Protein AF-A0A9P4S9T2-F1 (afdb_monomer_lite)

Foldseek 3Di:
DPDPDDDDDVPPVVVVVVVVVVVVVVVVVVCCVVCVVVDDDPPDVVVVVVVVVVVVVVVVVVVVVVVVVVVVVVVVVVVVVVVVVVVVVVVVVVVVVVVPPDPVPPDPDPPDPDPPVVVVVVVVVVVVVVVVVVVVVVVVVVVVVVVVVVVVVVVVVVVLPDDQLDADDPSNVVVLVVLVVLLVVLVVVLVVCVPPDPVCVVVSVVSVVVSLVSLVSSLVSLVSCPDPNNPDDPVCVVVSVVVNVVSVPDDRPPVVDDPPPDD

Radius of gyration: 30.37 Å; chains: 1; bounding box: 72×46×94 Å

Organism: NCBI:txid1346257

Sequence (263 aa):
MDWAHQTGFHSFSQYQDQNLERLARDYEENVSKTLKPLSVKIVSPYVTGLRAKIVDLNSKISQLSSEKGALVDELQKQRDAVLYDHNQMAIKIMQSRAKVQPDVSPRQNGQRPPPLGQALAELIYGYEMLRKELDAMRQRNHELEEQSLQRQWADHADTMVAAPGQTVKAEDLYSLRNLIRSKYALDIEIWSLRDVHARNQYIVDEKKMKSEAALMEIRQALDVWGNEDSGWTDEELPFVEEIYRRLMSIPLGQYKQPARRSR

Secondary structure (DSSP, 8-state):
---SSSSSTHHHHHHHHHHHHHHHHHHHHHHHHHHTTT-SS---HHHHHHHHHHHHHHHHHHHHHHHHHHHHHHHHHHHHHHHHHHHHHHHHHHHHHHHT--------S--PPPPHHHHHHHHHHHHHHHHHHHHHHHHHHHHHHHHHHHHHHHHHHHHH-PPTTPPPPHHHHHHHHHHHHHHHHHHHHHHHTTT--GGGHHHHHHHHHHHHHHHHHHHHHHHHHTSTTS---TTTHHHHHHHHHHHHHS-TTTT--------

Structure (mmCIF, N/CA/C/O backbone):
data_AF-A0A9P4S9T2-F1
#
_entry.id   AF-A0A9P4S9T2-F1
#
loop_
_atom_site.group_PDB
_atom_site.id
_atom_site.type_symbol
_atom_site.label_atom_id
_atom_site.label_alt_id
_atom_site.label_comp_id
_atom_site.label_asym_id
_atom_site.label_entity_id
_atom_site.label_seq_id
_atom_site.pdbx_PDB_ins_code
_atom_site.Cartn_x
_atom_site.Cartn_y
_atom_site.Cartn_z
_atom_site.occupancy
_atom_site.B_iso_or_equiv
_atom_site.auth_seq_id
_atom_site.auth_comp_id
_atom_site.auth_asym_id
_atom_site.auth_atom_id
_atom_site.pdbx_PDB_model_num
ATOM 1 N N . MET A 1 1 ? 3.279 -15.564 32.935 1.00 41.53 1 MET A N 1
ATOM 2 C CA . MET A 1 1 ? 3.175 -16.080 31.554 1.00 41.53 1 MET A CA 1
ATOM 3 C C . MET A 1 1 ? 3.853 -15.056 30.655 1.00 41.53 1 MET A C 1
ATOM 5 O O . MET A 1 1 ? 3.176 -14.213 30.092 1.00 41.53 1 MET A O 1
ATOM 9 N N . ASP A 1 2 ? 5.186 -15.105 30.601 1.00 47.44 2 ASP A N 1
ATOM 10 C CA . ASP A 1 2 ? 6.054 -14.193 29.840 1.00 47.44 2 ASP A CA 1
ATOM 11 C C . ASP A 1 2 ? 6.868 -15.015 28.839 1.00 47.44 2 ASP A C 1
ATOM 13 O O . ASP A 1 2 ? 7.951 -15.493 29.160 1.00 47.44 2 ASP A O 1
ATOM 17 N N . TRP A 1 3 ? 6.313 -15.262 27.652 1.00 41.81 3 TRP A N 1
ATOM 18 C CA . TRP A 1 3 ? 6.981 -16.046 26.598 1.00 41.81 3 TRP A CA 1
ATOM 19 C C . TRP A 1 3 ? 6.886 -15.395 25.205 1.00 41.81 3 TRP A C 1
ATOM 21 O O . TRP A 1 3 ? 7.081 -16.072 24.202 1.00 41.81 3 TRP A O 1
ATOM 31 N N . ALA A 1 4 ? 6.587 -14.092 25.104 1.00 49.06 4 ALA A N 1
ATOM 32 C CA . ALA A 1 4 ? 6.200 -13.481 23.822 1.00 49.06 4 ALA A CA 1
ATOM 33 C C . ALA A 1 4 ? 7.048 -12.298 23.313 1.00 49.06 4 ALA A C 1
ATOM 35 O O . ALA A 1 4 ? 6.647 -11.672 22.337 1.00 49.06 4 ALA A O 1
ATOM 36 N N . HIS A 1 5 ? 8.219 -11.984 23.880 1.00 50.62 5 HIS A N 1
ATOM 37 C CA . HIS A 1 5 ? 9.028 -10.866 23.368 1.00 50.62 5 HIS A CA 1
ATOM 38 C C . HIS A 1 5 ? 10.531 -11.127 23.433 1.00 50.62 5 HIS A C 1
ATOM 40 O O . HIS A 1 5 ? 11.196 -10.629 24.328 1.00 50.62 5 HIS A O 1
ATOM 46 N N . GLN A 1 6 ? 11.060 -11.883 22.469 1.00 54.09 6 GLN A N 1
ATOM 47 C CA . GLN A 1 6 ? 12.420 -11.731 21.924 1.00 54.09 6 GLN A CA 1
ATOM 48 C C . GLN A 1 6 ? 12.702 -12.910 21.001 1.00 54.09 6 GLN A C 1
ATOM 50 O O . GLN A 1 6 ? 12.976 -14.002 21.480 1.00 54.09 6 GLN A O 1
ATOM 55 N N . THR A 1 7 ? 12.600 -12.699 19.688 1.00 54.66 7 THR A N 1
ATOM 56 C CA . THR A 1 7 ? 13.424 -13.316 18.623 1.00 54.66 7 THR A CA 1
ATOM 57 C C . THR A 1 7 ? 12.713 -13.132 17.280 1.00 54.66 7 THR A C 1
ATOM 59 O O . THR A 1 7 ? 11.555 -13.498 17.124 1.00 54.66 7 THR A O 1
ATOM 62 N N . GLY A 1 8 ? 13.392 -12.526 16.300 1.00 47.50 8 GLY A N 1
ATOM 63 C CA . GLY A 1 8 ? 12.987 -12.622 14.889 1.00 47.50 8 GLY A CA 1
ATOM 64 C C . GLY A 1 8 ? 13.182 -11.366 14.040 1.00 47.50 8 GLY A C 1
ATOM 65 O O . GLY A 1 8 ? 13.779 -11.445 12.969 1.00 47.50 8 GLY A O 1
ATOM 66 N N . PHE A 1 9 ? 12.737 -10.195 14.503 1.00 48.03 9 PHE A N 1
ATOM 67 C CA . PHE A 1 9 ? 12.586 -9.035 13.606 1.00 48.03 9 PHE A CA 1
ATOM 68 C C . PHE A 1 9 ? 13.880 -8.290 13.234 1.00 48.03 9 PHE A C 1
ATOM 70 O O . PHE A 1 9 ? 13.895 -7.578 12.237 1.00 48.03 9 PHE A O 1
ATOM 77 N N . HIS A 1 10 ? 14.983 -8.478 13.968 1.00 50.88 10 HIS A N 1
ATOM 78 C CA . HIS A 1 10 ? 16.259 -7.818 13.639 1.00 50.88 10 HIS A CA 1
ATOM 79 C C . HIS A 1 10 ? 17.016 -8.478 12.471 1.00 50.88 10 HIS A C 1
ATOM 81 O O . HIS A 1 10 ? 17.917 -7.866 11.909 1.00 50.88 10 HIS A O 1
ATOM 87 N N . SER A 1 11 ? 16.647 -9.699 12.061 1.00 55.56 11 SER A N 1
ATOM 88 C CA . SER A 1 11 ? 17.386 -10.418 11.010 1.00 55.56 11 SER A CA 1
ATOM 89 C C . SER A 1 11 ? 17.010 -9.995 9.585 1.00 55.56 11 SER A C 1
ATOM 91 O O . SER A 1 11 ? 17.839 -10.089 8.686 1.00 55.56 11 SER A O 1
ATOM 93 N N . PHE A 1 12 ? 15.796 -9.483 9.358 1.00 47.28 12 PHE A N 1
ATOM 94 C CA . PHE A 1 12 ? 15.316 -9.202 8.000 1.00 47.28 12 PHE A CA 1
ATOM 95 C C . PHE A 1 12 ? 15.907 -7.913 7.407 1.00 47.28 12 PHE A C 1
ATOM 97 O O . PHE A 1 12 ? 16.283 -7.896 6.238 1.00 47.28 12 PHE A O 1
ATOM 104 N N . SER A 1 13 ? 16.070 -6.862 8.223 1.00 57.91 13 SER A N 1
ATOM 105 C CA . SER A 1 13 ? 16.701 -5.603 7.789 1.00 57.91 13 SER A CA 1
ATOM 106 C C . SER A 1 13 ? 18.178 -5.809 7.452 1.00 57.91 13 SER A C 1
ATOM 108 O O . SER A 1 13 ? 18.647 -5.377 6.407 1.00 57.91 13 SER A O 1
ATOM 110 N N . GLN A 1 14 ? 18.891 -6.566 8.290 1.00 61.62 14 GLN A N 1
ATOM 111 C CA . GLN A 1 14 ? 20.318 -6.823 8.105 1.00 61.62 14 GLN A CA 1
ATOM 112 C C . GLN A 1 14 ? 20.602 -7.657 6.843 1.00 61.62 14 GLN A C 1
ATOM 114 O O . GLN A 1 14 ? 21.620 -7.460 6.182 1.00 61.62 14 GLN A O 1
ATOM 119 N N . TYR A 1 15 ? 19.680 -8.552 6.472 1.00 67.00 15 TYR A N 1
ATOM 120 C CA . TYR A 1 15 ? 19.759 -9.308 5.221 1.00 67.00 15 TYR A CA 1
ATOM 121 C C . TYR A 1 15 ? 19.479 -8.451 3.979 1.00 67.00 15 TYR A C 1
ATOM 123 O O . TYR A 1 15 ? 20.086 -8.695 2.937 1.00 67.00 15 TYR A O 1
ATOM 131 N N . GLN A 1 16 ? 18.588 -7.457 4.060 1.00 66.50 16 GLN A N 1
ATOM 132 C CA . GLN A 1 16 ? 18.331 -6.549 2.935 1.00 66.50 16 GLN A CA 1
ATOM 133 C C . GLN A 1 16 ? 19.541 -5.656 2.640 1.00 66.50 16 GLN A C 1
ATOM 135 O O . GLN A 1 16 ? 19.923 -5.534 1.474 1.00 66.50 16 GLN A O 1
ATOM 140 N N . ASP A 1 17 ? 20.190 -5.125 3.676 1.00 70.88 17 ASP A N 1
ATOM 141 C CA . ASP A 1 17 ? 21.352 -4.244 3.515 1.00 70.88 17 ASP A CA 1
ATOM 142 C C . ASP A 1 17 ? 22.562 -4.992 2.927 1.00 70.88 17 ASP A C 1
ATOM 144 O O . ASP A 1 17 ? 23.189 -4.524 1.975 1.00 70.88 17 ASP A O 1
ATOM 148 N N . GLN A 1 18 ? 22.833 -6.217 3.396 1.00 78.88 18 GLN A N 1
ATOM 149 C CA . GLN A 1 18 ? 23.926 -7.042 2.860 1.00 78.88 18 GLN A CA 1
ATOM 150 C C . GLN A 1 18 ? 23.722 -7.431 1.389 1.00 78.88 18 GLN A C 1
ATOM 152 O O . GLN A 1 18 ? 24.689 -7.525 0.630 1.00 78.88 18 GLN A O 1
ATOM 157 N N . ASN A 1 19 ? 22.474 -7.652 0.965 1.00 78.81 19 ASN A N 1
ATOM 158 C CA . ASN A 1 19 ? 22.180 -7.989 -0.427 1.00 78.81 19 ASN A CA 1
ATOM 159 C C . ASN A 1 19 ? 22.339 -6.775 -1.353 1.00 78.81 19 ASN A C 1
ATOM 161 O O . ASN A 1 19 ? 22.839 -6.923 -2.468 1.00 78.81 19 ASN A O 1
ATOM 165 N N . LEU A 1 20 ? 21.965 -5.578 -0.886 1.00 73.44 20 LEU A N 1
ATOM 166 C CA . LEU A 1 20 ? 22.146 -4.330 -1.632 1.00 73.44 20 LEU A CA 1
ATOM 167 C C . LEU A 1 20 ? 23.627 -3.986 -1.820 1.00 73.44 20 LEU A C 1
ATOM 169 O O . LEU A 1 20 ? 24.028 -3.646 -2.931 1.00 73.44 20 LEU A O 1
ATOM 173 N N . GLU A 1 21 ? 24.460 -4.146 -0.788 1.00 81.19 21 GLU A N 1
ATOM 174 C CA . GLU A 1 21 ? 25.910 -3.927 -0.906 1.00 81.19 21 GLU A CA 1
ATOM 175 C C . GLU A 1 21 ? 26.589 -4.907 -1.869 1.00 81.19 21 GLU A C 1
ATOM 177 O O . GLU A 1 21 ? 27.578 -4.567 -2.528 1.00 81.19 21 GLU A O 1
ATOM 182 N N . ARG A 1 22 ? 26.085 -6.143 -1.945 1.00 85.62 22 ARG A N 1
ATOM 183 C CA . ARG A 1 22 ? 26.608 -7.157 -2.862 1.00 85.62 22 ARG A CA 1
ATOM 184 C C . ARG A 1 22 ? 26.232 -6.837 -4.309 1.00 85.62 22 ARG A C 1
ATOM 186 O O . ARG A 1 22 ? 27.108 -6.822 -5.165 1.00 85.62 22 ARG A O 1
ATOM 193 N N . LEU A 1 23 ? 24.971 -6.474 -4.549 1.00 80.12 23 LEU A N 1
ATOM 194 C CA . LEU A 1 23 ? 24.488 -6.000 -5.851 1.00 80.12 23 LEU A CA 1
ATOM 195 C C . LEU A 1 23 ? 25.224 -4.740 -6.324 1.00 80.12 23 LEU A C 1
ATOM 197 O O . LEU A 1 23 ? 25.569 -4.648 -7.499 1.00 80.12 23 LEU A O 1
ATOM 201 N N . ALA A 1 24 ? 25.499 -3.792 -5.424 1.00 79.44 24 ALA A N 1
ATOM 202 C CA . ALA A 1 24 ? 26.257 -2.586 -5.750 1.00 79.44 24 ALA A CA 1
ATOM 203 C C . ALA A 1 24 ? 27.696 -2.912 -6.184 1.00 79.44 24 ALA A C 1
ATOM 205 O O . ALA A 1 24 ? 28.159 -2.387 -7.195 1.00 79.44 24 ALA A O 1
ATOM 206 N N . ARG A 1 25 ? 28.378 -3.827 -5.478 1.00 84.38 25 ARG A N 1
ATOM 207 C CA . ARG A 1 25 ? 29.727 -4.288 -5.850 1.00 84.38 25 ARG A CA 1
ATOM 208 C C . ARG A 1 25 ? 29.752 -5.030 -7.181 1.00 84.38 25 ARG A C 1
ATOM 210 O O . ARG A 1 25 ? 30.605 -4.733 -8.011 1.00 84.38 25 ARG A O 1
ATOM 217 N N . ASP A 1 26 ? 28.810 -5.942 -7.403 1.00 85.44 26 ASP A N 1
ATOM 218 C CA . ASP A 1 26 ? 28.725 -6.696 -8.658 1.00 85.44 26 ASP A CA 1
ATOM 219 C C . ASP A 1 26 ? 28.434 -5.759 -9.844 1.00 85.44 26 ASP A C 1
ATOM 221 O O . ASP A 1 26 ? 28.987 -5.925 -10.935 1.00 85.44 26 ASP A O 1
ATOM 225 N N . TYR A 1 27 ? 27.611 -4.728 -9.627 1.00 80.31 27 TYR A N 1
ATOM 226 C CA . TYR A 1 27 ? 27.354 -3.693 -10.621 1.00 80.31 27 TYR A CA 1
ATOM 227 C C . TYR A 1 27 ? 28.603 -2.849 -10.904 1.00 80.31 27 TYR A C 1
ATOM 229 O O . TYR A 1 27 ? 28.971 -2.691 -12.065 1.00 80.31 27 TYR A O 1
ATOM 237 N N . GLU A 1 28 ? 29.303 -2.354 -9.877 1.00 77.44 28 GLU A N 1
ATOM 238 C CA . GLU A 1 28 ? 30.557 -1.606 -10.053 1.00 77.44 28 GLU A CA 1
ATOM 239 C C . GLU A 1 28 ? 31.635 -2.431 -10.765 1.00 77.44 28 GLU A C 1
ATOM 241 O O . GLU A 1 28 ? 32.335 -1.915 -11.641 1.00 77.44 28 GLU A O 1
ATOM 246 N N . GLU A 1 29 ? 31.755 -3.718 -10.438 1.00 85.06 29 GLU A N 1
ATOM 247 C CA . GLU A 1 29 ? 32.713 -4.618 -11.072 1.00 85.06 29 GLU A CA 1
ATOM 248 C C . GLU A 1 29 ? 32.371 -4.853 -12.550 1.00 85.06 29 GLU A C 1
ATOM 250 O O . GLU A 1 29 ? 33.257 -4.773 -13.408 1.00 85.06 29 GLU A O 1
ATOM 255 N N . ASN A 1 30 ? 31.094 -5.072 -12.873 1.00 78.06 30 ASN A N 1
ATOM 256 C CA . ASN A 1 30 ? 30.647 -5.239 -14.256 1.00 78.06 30 ASN A CA 1
ATOM 257 C C . ASN A 1 30 ? 30.799 -3.953 -15.073 1.00 78.06 30 ASN A C 1
ATOM 259 O O . ASN A 1 30 ? 31.331 -4.008 -16.180 1.00 78.06 30 ASN A O 1
ATOM 263 N N . VAL A 1 31 ? 30.425 -2.798 -14.517 1.00 74.44 31 VAL A N 1
ATOM 264 C CA . VAL A 1 31 ? 30.622 -1.472 -15.127 1.00 74.44 31 VAL A CA 1
ATOM 265 C C . VAL A 1 31 ? 32.113 -1.210 -15.361 1.00 74.44 31 VAL A C 1
ATOM 267 O O . VAL A 1 31 ? 32.502 -0.758 -16.436 1.00 74.44 31 VAL A O 1
ATOM 270 N N . SER A 1 32 ? 32.982 -1.542 -14.399 1.00 73.69 32 SER A N 1
ATOM 271 C CA . SER A 1 32 ? 34.435 -1.384 -14.546 1.00 73.69 32 SER A CA 1
ATOM 272 C C . SER A 1 32 ? 35.010 -2.284 -15.644 1.00 73.69 32 SER A C 1
ATOM 274 O O . SER A 1 32 ? 35.894 -1.857 -16.387 1.00 73.69 32 SER A O 1
ATOM 276 N N . LYS A 1 33 ? 34.516 -3.520 -15.779 1.00 79.62 33 LYS A N 1
ATOM 277 C CA . LYS A 1 33 ? 34.976 -4.468 -16.807 1.00 79.62 33 LYS A CA 1
ATOM 278 C C . LYS A 1 33 ? 34.524 -4.075 -18.213 1.00 79.62 33 LYS A C 1
ATOM 280 O O . LYS A 1 33 ? 35.318 -4.197 -19.142 1.00 79.62 33 LYS A O 1
ATOM 285 N N . THR A 1 34 ? 33.300 -3.577 -18.372 1.00 72.31 34 THR A N 1
ATOM 286 C CA . THR A 1 34 ? 32.736 -3.228 -19.686 1.00 72.31 34 THR A CA 1
ATOM 287 C C . THR A 1 34 ? 33.147 -1.840 -20.177 1.00 72.31 34 THR A C 1
ATOM 289 O O . THR A 1 34 ? 33.347 -1.664 -21.377 1.00 72.31 34 THR A O 1
ATOM 292 N N . LEU A 1 35 ? 33.344 -0.860 -19.285 1.00 61.06 35 LEU A N 1
ATOM 293 C CA . LEU A 1 35 ? 33.642 0.530 -19.678 1.00 61.06 35 LEU A CA 1
ATOM 294 C C . LEU A 1 35 ? 35.133 0.897 -19.678 1.00 61.06 35 LEU A C 1
ATOM 296 O O . LEU A 1 35 ? 35.495 1.930 -20.245 1.00 61.06 35 LEU A O 1
ATOM 300 N N . LYS A 1 36 ? 36.017 0.054 -19.123 1.00 60.12 36 LYS A N 1
ATOM 301 C CA . LYS A 1 36 ? 37.479 0.264 -19.153 1.00 60.12 36 LYS A CA 1
ATOM 302 C C . LYS A 1 36 ? 38.081 0.532 -20.545 1.00 60.12 36 LYS A C 1
ATOM 304 O O . LYS A 1 36 ? 38.987 1.361 -20.609 1.00 60.12 36 LYS A O 1
ATOM 309 N N . PRO A 1 37 ? 37.634 -0.093 -21.654 1.00 56.06 37 PRO A N 1
ATOM 310 C CA . PRO A 1 37 ? 38.201 0.200 -22.972 1.00 56.06 37 PRO A CA 1
ATOM 311 C C . PRO A 1 37 ? 37.617 1.455 -23.651 1.00 56.06 37 PRO A C 1
ATOM 313 O O . PRO A 1 37 ? 38.176 1.906 -24.646 1.00 56.06 37 PRO A O 1
ATOM 316 N N . LEU A 1 38 ? 36.540 2.056 -23.123 1.00 53.22 38 LEU A N 1
ATOM 317 C CA . LEU A 1 38 ? 35.914 3.269 -23.683 1.00 53.22 38 LEU A CA 1
ATOM 318 C C . LEU A 1 38 ? 36.363 4.566 -22.982 1.00 53.22 38 LEU A C 1
ATOM 320 O O . LEU A 1 38 ? 36.088 5.669 -23.462 1.00 53.22 38 LEU A O 1
ATOM 324 N N . SER A 1 39 ? 37.075 4.468 -21.857 1.00 54.75 39 SER A N 1
ATOM 325 C CA . SER A 1 39 ? 37.407 5.613 -21.010 1.00 54.75 39 SER A CA 1
ATOM 326 C C . SER A 1 39 ? 38.863 6.057 -21.145 1.00 54.75 39 SER A C 1
ATOM 328 O O . SER A 1 39 ? 39.701 5.563 -20.402 1.00 54.75 39 SER A O 1
ATOM 330 N N . VAL A 1 40 ? 39.160 7.063 -21.979 1.00 53.34 40 VAL A N 1
ATOM 331 C CA . VAL A 1 40 ? 40.208 8.047 -21.606 1.00 53.34 40 VAL A CA 1
ATOM 332 C C . VAL A 1 40 ? 39.900 9.492 -22.034 1.00 53.34 40 VAL A C 1
ATOM 334 O O . VAL A 1 40 ? 40.353 10.394 -21.341 1.00 53.34 40 VAL A O 1
ATOM 337 N N . LYS A 1 41 ? 39.140 9.803 -23.099 1.00 54.84 41 LYS A N 1
ATOM 338 C CA . LYS A 1 41 ? 39.138 11.204 -23.607 1.00 54.84 41 LYS A CA 1
ATOM 339 C C . LYS A 1 41 ? 37.822 11.975 -23.654 1.00 54.84 41 LYS A C 1
ATOM 341 O O . LYS A 1 41 ? 37.866 13.167 -23.933 1.00 54.84 41 LYS A O 1
ATOM 346 N N . ILE A 1 42 ? 36.681 11.369 -23.328 1.00 55.03 42 ILE A N 1
ATOM 347 C CA . ILE A 1 42 ? 35.393 12.086 -23.339 1.00 55.03 42 ILE A CA 1
ATOM 348 C C . ILE A 1 42 ? 34.570 11.740 -22.093 1.00 55.03 42 ILE A C 1
ATOM 350 O O . ILE A 1 42 ? 33.405 11.367 -22.173 1.00 55.03 42 ILE A O 1
ATOM 354 N N . VAL A 1 43 ? 35.157 11.870 -20.899 1.00 58.25 43 VAL A N 1
ATOM 355 C CA . VAL A 1 43 ? 34.321 12.078 -19.705 1.00 58.25 43 VAL A CA 1
ATOM 356 C C . VAL A 1 43 ? 33.840 13.525 -19.785 1.00 58.25 43 VAL A C 1
ATOM 358 O O . VAL A 1 43 ? 34.509 14.456 -19.347 1.00 58.25 43 VAL A O 1
ATOM 361 N N . SER A 1 44 ? 32.731 13.696 -20.502 1.00 69.38 44 SER A N 1
ATOM 362 C CA . SER A 1 44 ? 32.118 14.977 -20.846 1.00 69.38 44 SER A CA 1
ATOM 363 C C . SER A 1 44 ? 31.820 15.813 -19.587 1.00 69.38 44 SER A C 1
ATOM 365 O O . SER A 1 44 ? 31.361 15.243 -18.591 1.00 69.38 44 SER A O 1
ATOM 367 N N . PRO A 1 45 ? 31.979 17.156 -19.625 1.00 78.12 45 PRO A N 1
ATOM 368 C CA . PRO A 1 45 ? 31.545 18.078 -18.564 1.00 78.12 45 PRO A CA 1
ATOM 369 C C . PRO A 1 45 ? 30.115 17.820 -18.067 1.00 78.12 45 PRO A C 1
ATOM 371 O O . PRO A 1 45 ? 29.790 18.080 -16.909 1.00 78.12 45 PRO A O 1
ATOM 374 N N . TYR A 1 46 ? 29.273 17.251 -18.932 1.00 73.44 46 TYR A N 1
ATOM 375 C CA . TYR A 1 46 ? 27.914 16.833 -18.617 1.00 73.44 46 TYR A CA 1
ATOM 376 C C . TYR A 1 46 ? 27.844 15.781 -17.497 1.00 73.44 46 TYR A C 1
ATOM 378 O O . TYR A 1 46 ? 27.047 15.919 -16.570 1.00 73.44 46 TYR A O 1
ATOM 386 N N . VAL A 1 47 ? 28.715 14.764 -17.524 1.00 78.31 47 VAL A N 1
ATOM 387 C CA . VAL A 1 47 ? 28.743 13.696 -16.506 1.00 78.31 47 VAL A CA 1
ATOM 388 C C . VAL A 1 47 ? 29.166 14.261 -15.151 1.00 78.31 47 VAL A C 1
ATOM 390 O O . VAL A 1 47 ? 28.578 13.921 -14.125 1.00 78.31 47 VAL A O 1
ATOM 393 N N . THR A 1 48 ? 30.140 15.172 -15.137 1.00 81.44 48 THR A N 1
ATOM 394 C CA . THR A 1 48 ? 30.571 15.868 -13.917 1.00 81.44 48 THR A CA 1
ATOM 395 C C . THR A 1 48 ? 29.446 16.732 -13.342 1.00 81.44 48 THR A C 1
ATOM 397 O O . THR A 1 48 ? 29.207 16.702 -12.135 1.00 81.44 48 THR A O 1
ATOM 400 N N . GLY A 1 49 ? 28.697 17.437 -14.198 1.00 86.06 49 GLY A N 1
ATOM 401 C CA . GLY A 1 49 ? 27.532 18.225 -13.789 1.00 86.06 49 GLY A CA 1
ATOM 402 C C . GLY A 1 49 ? 26.402 17.373 -13.200 1.00 86.06 49 GLY A C 1
ATOM 403 O O . GLY A 1 49 ? 25.831 17.735 -12.171 1.00 86.06 49 GLY A O 1
ATOM 404 N N . LEU A 1 50 ? 26.109 16.216 -13.801 1.00 82.56 50 LEU A N 1
ATOM 405 C CA . LEU A 1 50 ? 25.129 15.270 -13.258 1.00 82.56 50 LEU A CA 1
ATOM 406 C C . LEU A 1 50 ? 25.572 14.698 -11.908 1.00 82.56 50 LEU A C 1
ATOM 408 O O . LEU A 1 50 ? 24.771 14.662 -10.978 1.00 82.56 50 LEU A O 1
ATOM 412 N N . ARG A 1 51 ? 26.848 14.319 -11.761 1.00 81.50 51 ARG A N 1
ATOM 413 C CA . ARG A 1 51 ? 27.388 13.842 -10.476 1.00 81.50 51 ARG A CA 1
ATOM 414 C C . ARG A 1 51 ? 27.246 14.888 -9.371 1.00 81.50 51 ARG A C 1
ATOM 416 O O . ARG A 1 51 ? 26.814 14.542 -8.278 1.00 81.50 51 ARG A O 1
ATOM 423 N N . ALA A 1 52 ? 27.541 16.157 -9.657 1.00 88.88 52 ALA A N 1
ATOM 424 C CA . ALA A 1 52 ? 27.369 17.238 -8.687 1.00 88.88 52 ALA A CA 1
ATOM 425 C C . ALA A 1 52 ? 25.901 17.399 -8.250 1.00 88.88 52 ALA A C 1
ATOM 427 O O . ALA A 1 52 ? 25.628 17.509 -7.057 1.00 88.88 52 ALA A O 1
ATOM 428 N N . LYS A 1 53 ? 24.950 17.334 -9.195 1.00 93.06 53 LYS A N 1
ATOM 429 C CA . LYS A 1 53 ? 23.510 17.363 -8.881 1.00 93.06 53 LYS A CA 1
ATOM 430 C C . LYS A 1 53 ? 23.073 16.168 -8.031 1.00 93.06 53 LYS A C 1
ATOM 432 O O . LYS A 1 53 ? 22.297 16.351 -7.103 1.00 93.06 53 LYS A O 1
ATOM 437 N N . ILE A 1 54 ? 23.575 14.966 -8.319 1.00 84.81 54 ILE A N 1
ATOM 438 C CA . ILE A 1 54 ? 23.272 13.760 -7.529 1.00 84.81 54 ILE A CA 1
ATOM 439 C C . ILE A 1 54 ? 23.764 13.924 -6.085 1.00 84.81 54 ILE A C 1
ATOM 441 O O . ILE A 1 54 ? 23.030 13.614 -5.151 1.00 84.81 54 ILE A O 1
ATOM 445 N N . VAL A 1 55 ? 24.976 14.450 -5.887 1.00 90.50 55 VAL A N 1
ATOM 446 C CA . VAL A 1 55 ? 25.524 14.708 -4.545 1.00 90.50 55 VAL A C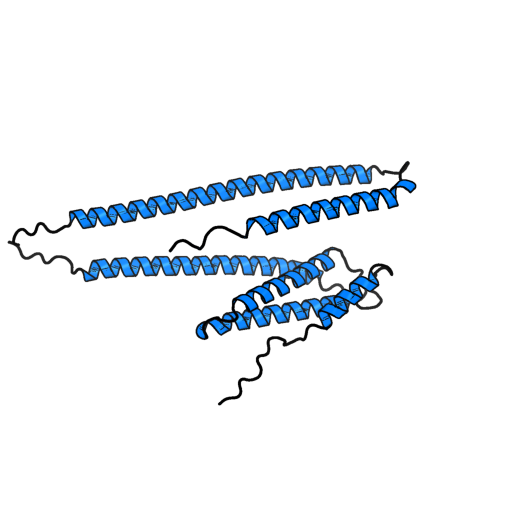A 1
ATOM 447 C C . VAL A 1 55 ? 24.685 15.744 -3.786 1.00 90.50 55 VAL A C 1
ATOM 449 O O . VAL A 1 55 ? 24.367 15.522 -2.619 1.00 90.50 55 VAL A O 1
ATOM 452 N N . ASP A 1 56 ? 24.269 16.833 -4.442 1.00 95.00 56 ASP A N 1
ATOM 453 C CA . ASP A 1 56 ? 23.382 17.847 -3.847 1.00 95.00 56 ASP A CA 1
ATOM 454 C C . ASP A 1 56 ? 22.014 17.264 -3.450 1.00 95.00 56 ASP A C 1
ATOM 456 O O . ASP A 1 56 ? 21.541 17.474 -2.332 1.00 95.00 56 ASP A O 1
ATOM 460 N N . LEU A 1 57 ? 21.397 16.468 -4.330 1.00 92.38 57 LEU A N 1
ATOM 461 C CA . LEU A 1 57 ? 20.126 15.801 -4.042 1.00 92.38 57 LEU A CA 1
ATOM 462 C C . LEU A 1 57 ? 20.248 14.815 -2.874 1.00 92.38 57 LEU A C 1
ATOM 464 O O . LEU A 1 57 ? 19.397 14.821 -1.988 1.00 92.38 57 LEU A O 1
ATOM 468 N N . ASN A 1 58 ? 21.317 14.019 -2.816 1.00 86.00 58 ASN A N 1
ATOM 469 C CA . ASN A 1 58 ? 21.554 13.091 -1.707 1.00 86.00 58 ASN A CA 1
ATOM 470 C C . ASN A 1 58 ? 21.780 13.820 -0.372 1.00 86.00 58 ASN A C 1
ATOM 472 O O . ASN A 1 58 ? 21.311 13.355 0.671 1.00 86.00 58 ASN A O 1
ATOM 476 N N . SER A 1 59 ? 22.440 14.983 -0.399 1.00 94.12 59 SER A N 1
ATOM 477 C CA . SER A 1 59 ? 22.568 15.858 0.772 1.00 94.12 59 SER A CA 1
ATOM 478 C C . SER A 1 59 ? 21.194 16.340 1.257 1.00 94.12 59 SER A C 1
ATOM 480 O O . SER A 1 59 ? 20.857 16.179 2.431 1.00 94.12 59 SER A O 1
ATOM 482 N N . LYS A 1 60 ? 20.341 16.823 0.340 1.00 96.12 60 LYS A N 1
ATOM 483 C CA . LYS A 1 60 ? 18.965 17.251 0.653 1.00 96.12 60 LYS A CA 1
ATOM 484 C C . LYS A 1 60 ? 18.099 16.118 1.201 1.00 96.12 60 LYS A C 1
ATOM 486 O O . LYS A 1 60 ? 17.378 16.324 2.171 1.00 96.12 60 LYS A O 1
ATOM 491 N N . ILE A 1 61 ? 18.187 14.920 0.621 1.00 87.25 61 ILE A N 1
ATOM 492 C CA . ILE A 1 61 ? 17.481 13.728 1.119 1.00 87.25 61 ILE A CA 1
ATOM 493 C C . ILE A 1 61 ? 17.915 13.413 2.556 1.00 87.25 61 ILE A C 1
ATOM 495 O O . ILE A 1 61 ? 17.068 13.160 3.412 1.00 87.25 61 ILE A O 1
ATOM 499 N N . SER A 1 62 ? 19.217 13.478 2.840 1.00 90.56 62 SER A N 1
ATOM 500 C CA . SER A 1 62 ? 19.750 13.231 4.185 1.00 90.56 62 SER A CA 1
ATOM 501 C C . SER A 1 62 ? 19.253 14.272 5.193 1.00 90.56 62 SER A C 1
ATOM 503 O O . SER A 1 62 ? 18.850 13.913 6.301 1.00 90.56 62 SER A O 1
ATOM 505 N N . GLN A 1 63 ? 19.206 15.549 4.797 1.00 95.38 63 GLN A N 1
ATOM 506 C CA . GLN A 1 63 ? 18.650 16.625 5.619 1.00 95.38 63 GLN A CA 1
ATOM 507 C C . GLN A 1 63 ? 17.160 16.399 5.917 1.00 95.38 63 GLN A C 1
ATOM 509 O O . GLN A 1 63 ? 16.771 16.390 7.082 1.00 95.38 63 GLN A O 1
ATOM 514 N N . LEU A 1 64 ? 16.341 16.138 4.893 1.00 93.38 64 LEU A N 1
ATOM 515 C CA . LEU A 1 64 ? 14.906 15.875 5.058 1.00 93.38 64 LEU A CA 1
ATOM 516 C C . LEU A 1 64 ? 14.640 14.638 5.925 1.00 93.38 64 LEU A C 1
ATOM 518 O O . LEU A 1 64 ? 13.698 14.622 6.716 1.00 93.38 64 LEU A O 1
ATOM 522 N N . SER A 1 65 ? 15.473 13.601 5.810 1.00 84.75 65 SER A N 1
ATOM 523 C CA . SER A 1 65 ? 15.367 12.414 6.661 1.00 84.75 65 SER A CA 1
ATOM 524 C C . SER A 1 65 ? 15.667 12.731 8.130 1.00 84.75 65 SER A C 1
ATOM 526 O O . SER A 1 65 ? 14.987 12.209 9.012 1.00 84.75 65 SER A O 1
ATOM 528 N N . SER A 1 66 ? 16.653 13.594 8.398 1.00 92.62 66 SER A N 1
ATOM 529 C CA . SER A 1 66 ? 16.969 14.078 9.748 1.00 92.62 66 SER A CA 1
ATOM 530 C C . SER A 1 66 ? 15.829 14.927 10.326 1.00 92.62 66 SER A C 1
ATOM 532 O O . SER A 1 66 ? 15.370 14.677 11.440 1.00 92.62 66 SER A O 1
ATOM 534 N N . GLU A 1 67 ? 15.298 15.868 9.538 1.00 95.50 67 GLU A N 1
ATOM 535 C CA . GLU A 1 67 ? 14.157 16.712 9.923 1.00 95.50 67 GLU A CA 1
ATOM 536 C C . GLU A 1 67 ? 12.905 15.875 10.220 1.00 95.50 67 GLU A C 1
ATOM 538 O O . GLU A 1 67 ? 12.232 16.090 11.230 1.00 95.50 67 GLU A O 1
ATO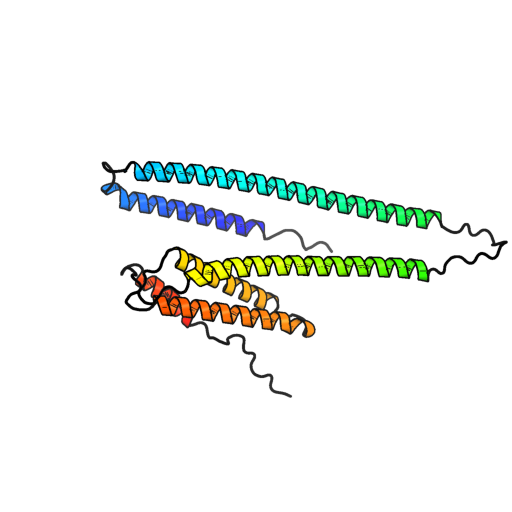M 543 N N . LYS A 1 68 ? 12.622 14.862 9.392 1.00 91.56 68 LYS A N 1
ATOM 544 C CA . LYS A 1 68 ? 11.541 13.902 9.640 1.00 91.56 68 LYS A CA 1
ATOM 545 C C . LYS A 1 68 ? 11.741 13.153 10.960 1.00 91.56 68 LYS A C 1
ATOM 547 O O . LYS A 1 68 ? 10.772 12.990 11.696 1.00 91.56 68 LYS A O 1
ATOM 552 N N . GLY A 1 69 ? 12.963 12.707 11.260 1.00 89.25 69 GLY A N 1
ATOM 553 C CA . GLY A 1 69 ? 13.291 12.056 12.532 1.00 89.25 69 GLY A CA 1
ATOM 554 C C . GLY A 1 69 ? 12.986 12.956 13.731 1.00 89.25 69 GLY A C 1
ATOM 555 O O . GLY A 1 69 ? 12.246 12.557 14.626 1.00 89.25 69 GLY A O 1
ATOM 556 N N . ALA A 1 70 ? 13.443 14.210 13.682 1.00 93.12 70 ALA A N 1
ATOM 557 C CA . ALA A 1 70 ? 13.187 15.192 14.735 1.00 93.12 70 ALA A CA 1
ATOM 558 C C . ALA A 1 70 ? 11.686 15.484 14.937 1.00 93.12 70 ALA A C 1
ATOM 560 O O . ALA A 1 70 ? 11.226 15.613 16.071 1.00 93.12 70 ALA A O 1
ATOM 561 N N . LEU A 1 71 ? 10.902 15.555 13.855 1.00 93.50 71 LEU A N 1
ATOM 562 C CA . LEU A 1 71 ? 9.449 15.744 13.938 1.00 93.50 71 LEU A CA 1
ATOM 563 C C . LEU A 1 71 ? 8.730 14.539 14.555 1.00 93.50 71 LEU A C 1
ATOM 565 O O . LEU A 1 71 ? 7.780 14.719 15.317 1.00 93.50 71 LEU A O 1
ATOM 569 N N . VAL A 1 72 ? 9.170 13.317 14.241 1.00 89.31 72 VAL A N 1
ATOM 570 C CA . VAL A 1 72 ? 8.623 12.095 14.850 1.00 89.31 72 VAL A CA 1
ATOM 571 C C . VAL A 1 72 ? 8.901 12.075 16.353 1.00 89.31 72 VAL A C 1
ATOM 573 O O . VAL A 1 72 ? 7.982 11.803 17.125 1.00 89.31 72 VAL A O 1
ATOM 576 N N . ASP A 1 73 ? 10.117 12.427 16.772 1.00 91.75 73 ASP A N 1
ATOM 577 C CA . ASP A 1 73 ? 10.488 12.501 18.189 1.00 91.75 73 ASP A CA 1
ATOM 578 C C . ASP A 1 73 ? 9.673 13.566 18.944 1.00 91.75 73 ASP A C 1
ATOM 580 O O . ASP A 1 73 ? 9.213 13.329 20.064 1.00 91.75 73 ASP A O 1
ATOM 584 N N . GLU A 1 74 ? 9.426 14.724 18.326 1.00 94.75 74 GLU A N 1
ATOM 585 C CA . GLU A 1 74 ? 8.603 15.783 18.922 1.00 94.75 74 GLU A CA 1
ATOM 586 C C . GLU A 1 74 ? 7.129 15.365 19.051 1.00 94.75 74 GLU A C 1
ATOM 588 O O . GLU A 1 74 ? 6.527 15.538 20.112 1.00 94.75 74 GLU A O 1
ATOM 593 N N . LEU A 1 75 ? 6.542 14.740 18.024 1.00 88.12 75 LEU A N 1
ATOM 594 C CA . LEU A 1 75 ? 5.175 14.203 18.103 1.00 88.12 75 LEU A CA 1
ATOM 595 C C . LEU A 1 75 ? 5.051 13.108 19.167 1.00 88.12 75 LEU A C 1
ATOM 597 O O . LEU A 1 75 ? 4.061 13.048 19.899 1.00 88.12 75 LEU A O 1
ATOM 601 N N . GLN A 1 76 ? 6.067 12.256 19.281 1.00 87.06 76 GLN A N 1
ATOM 602 C CA . GLN A 1 76 ? 6.145 11.213 20.294 1.00 87.06 76 GLN A CA 1
ATOM 603 C C . GLN A 1 76 ? 6.179 11.816 21.709 1.00 87.06 76 GLN A C 1
ATOM 605 O O . GLN A 1 76 ? 5.423 11.389 22.585 1.00 87.06 76 GLN A O 1
ATOM 610 N N . LYS A 1 77 ? 6.968 12.875 21.912 1.00 92.25 77 LYS A N 1
ATOM 611 C CA . LYS A 1 77 ? 7.017 13.635 23.166 1.00 92.25 77 LYS A CA 1
ATOM 612 C C . LYS A 1 77 ? 5.679 14.303 23.499 1.00 92.25 77 LYS A C 1
ATOM 614 O O . LYS A 1 77 ? 5.241 14.241 24.648 1.00 92.25 77 LYS A O 1
ATOM 619 N N . GLN A 1 78 ? 5.005 14.901 22.515 1.00 91.25 78 GLN A N 1
ATOM 620 C CA . GLN A 1 78 ? 3.673 15.495 22.697 1.00 91.25 78 GLN A CA 1
ATOM 621 C C . GLN A 1 78 ? 2.632 14.445 23.094 1.00 91.25 78 GLN A C 1
ATOM 623 O O . GLN A 1 78 ? 1.860 14.659 24.029 1.00 91.25 78 GLN A O 1
ATOM 628 N N . ARG A 1 79 ? 2.645 13.281 22.438 1.00 90.06 79 ARG A N 1
ATOM 629 C CA . ARG A 1 79 ? 1.773 12.152 22.779 1.00 90.06 79 ARG A CA 1
ATOM 630 C C . ARG A 1 79 ? 1.980 11.697 24.223 1.00 90.06 79 ARG A C 1
ATOM 632 O O . ARG A 1 79 ? 1.008 11.514 24.955 1.00 90.06 79 ARG A O 1
ATOM 639 N N . ASP A 1 80 ? 3.231 11.515 24.636 1.00 88.94 80 ASP A N 1
ATOM 640 C CA . ASP A 1 80 ? 3.554 11.026 25.977 1.00 88.94 80 ASP A CA 1
ATOM 641 C C . ASP A 1 80 ? 3.216 12.069 27.063 1.00 88.94 80 ASP A C 1
ATOM 643 O O . ASP A 1 80 ? 2.755 11.694 28.143 1.00 88.94 80 ASP A O 1
ATOM 647 N N . ALA A 1 81 ? 3.327 13.370 26.763 1.00 88.75 81 ALA A N 1
ATOM 648 C CA . ALA A 1 81 ? 2.855 14.444 27.640 1.00 88.75 81 ALA A CA 1
ATOM 649 C C . ALA A 1 81 ? 1.328 14.404 27.845 1.00 88.75 81 ALA A C 1
ATOM 651 O O . ALA A 1 81 ? 0.858 14.451 28.981 1.00 88.75 81 ALA A O 1
ATOM 652 N N . VAL A 1 82 ? 0.550 14.223 26.770 1.00 86.44 82 VAL A N 1
ATOM 653 C CA . VAL A 1 82 ? -0.918 14.091 26.857 1.00 86.44 82 VAL A CA 1
ATOM 654 C C . VAL A 1 82 ? -1.318 12.855 27.668 1.00 86.44 82 VAL A C 1
ATOM 656 O O . VAL A 1 82 ? -2.217 12.927 28.507 1.00 86.44 82 VAL A O 1
ATOM 659 N N . LEU A 1 83 ? -0.640 11.721 27.463 1.00 81.81 83 LEU A N 1
ATOM 660 C CA . LEU A 1 83 ? -0.880 10.504 28.244 1.00 81.81 83 LEU A CA 1
ATOM 661 C C . LEU A 1 83 ? -0.546 10.699 29.727 1.00 81.81 83 LEU A C 1
ATOM 663 O O . LEU A 1 83 ? -1.283 10.224 30.593 1.00 81.81 83 LEU A O 1
ATOM 667 N N . TYR A 1 84 ? 0.542 11.407 30.028 1.00 91.44 84 TYR A N 1
ATOM 668 C CA . TYR A 1 84 ? 0.912 11.742 31.397 1.00 91.44 84 TYR A CA 1
ATOM 669 C C . TYR A 1 84 ? -0.157 12.609 32.072 1.00 91.44 84 TYR A C 1
ATOM 671 O O . TYR A 1 84 ? -0.626 12.254 33.156 1.00 91.44 84 TYR A O 1
ATOM 679 N N . ASP A 1 85 ? -0.607 13.682 31.420 1.00 86.81 85 ASP A N 1
ATOM 680 C CA . ASP A 1 85 ? -1.653 14.565 31.944 1.00 86.81 85 ASP A CA 1
ATOM 681 C C . ASP A 1 85 ? -2.976 13.821 32.161 1.00 86.81 85 ASP A C 1
ATOM 683 O O . ASP A 1 85 ? -3.624 13.978 33.202 1.00 86.81 85 ASP A O 1
ATOM 687 N N . HIS A 1 86 ? -3.346 12.942 31.225 1.00 82.31 86 HIS A N 1
ATOM 688 C CA . HIS A 1 86 ? -4.527 12.093 31.349 1.00 82.31 86 HIS A CA 1
ATOM 689 C C . HIS A 1 86 ? -4.428 11.149 32.559 1.00 82.31 86 HIS A C 1
ATOM 691 O O . HIS A 1 86 ? -5.364 11.052 33.357 1.00 82.31 86 HIS A O 1
ATOM 697 N N . ASN A 1 87 ? -3.272 10.510 32.759 1.00 84.19 87 ASN A N 1
ATOM 698 C CA . ASN A 1 87 ? -3.028 9.643 33.912 1.00 84.19 87 ASN A CA 1
ATOM 699 C C . ASN A 1 87 ? -3.058 10.424 35.235 1.00 84.19 87 ASN A C 1
ATOM 701 O O . ASN A 1 87 ? -3.652 9.963 36.211 1.00 84.19 87 ASN A O 1
ATOM 705 N N . GLN A 1 88 ? -2.487 11.631 35.274 1.00 90.56 88 GLN A N 1
ATOM 706 C CA . GLN A 1 88 ? -2.552 12.504 36.450 1.00 90.56 88 GLN A CA 1
ATOM 707 C C . GLN A 1 88 ? -3.990 12.931 36.766 1.00 90.56 88 GLN A C 1
ATOM 709 O O . GLN A 1 88 ? -4.388 12.960 37.934 1.00 90.56 88 GLN A O 1
ATOM 714 N N . MET A 1 89 ? -4.796 13.225 35.743 1.00 86.12 89 MET A N 1
ATOM 715 C CA . MET A 1 89 ? -6.216 13.528 35.913 1.00 86.12 89 MET A CA 1
ATOM 716 C C . MET A 1 89 ? -6.977 12.321 36.479 1.00 86.12 89 MET A C 1
ATOM 718 O O . MET A 1 89 ? -7.718 12.473 37.453 1.00 86.12 89 MET A O 1
ATOM 722 N N . ALA A 1 90 ? -6.746 11.118 35.946 1.00 80.88 90 ALA A N 1
ATOM 723 C CA . ALA A 1 90 ? -7.357 9.889 36.447 1.00 80.88 90 ALA A CA 1
ATOM 724 C C . ALA A 1 90 ? -6.993 9.619 37.919 1.00 80.88 90 ALA A C 1
ATOM 726 O O . ALA A 1 90 ? -7.879 9.337 38.730 1.00 80.88 90 ALA A O 1
ATOM 727 N N . ILE A 1 91 ? -5.719 9.790 38.298 1.00 85.44 91 ILE A N 1
ATOM 728 C CA . ILE A 1 91 ? -5.255 9.650 39.688 1.00 85.44 91 ILE A CA 1
ATOM 729 C C . ILE A 1 91 ? -5.953 10.662 40.601 1.00 85.44 91 ILE A C 1
ATOM 731 O O . ILE A 1 91 ? -6.457 10.279 41.658 1.00 85.44 91 ILE A O 1
ATOM 735 N N . LYS A 1 92 ? -6.043 11.939 40.203 1.00 87.38 92 LYS A N 1
ATOM 736 C CA . LYS A 1 92 ? -6.752 12.969 40.984 1.00 87.38 92 LYS A CA 1
ATOM 737 C C . LYS A 1 92 ? -8.228 12.619 41.174 1.00 87.38 92 LYS A C 1
ATOM 739 O O . LYS A 1 92 ? -8.739 12.759 42.283 1.00 87.38 92 LYS A O 1
ATOM 744 N N . ILE A 1 93 ? -8.907 12.124 40.137 1.00 79.31 93 ILE A N 1
ATOM 745 C CA . ILE A 1 93 ? -10.303 11.667 40.232 1.00 79.31 93 ILE A CA 1
ATOM 746 C C . ILE A 1 93 ? -10.424 10.506 41.231 1.00 79.31 93 ILE A C 1
ATOM 748 O O . ILE A 1 93 ? -11.309 10.524 42.090 1.00 79.31 93 ILE A O 1
ATOM 752 N N . MET A 1 94 ? -9.520 9.522 41.175 1.00 74.88 94 MET A N 1
ATOM 753 C CA . MET A 1 94 ? -9.504 8.391 42.111 1.00 74.88 94 MET A CA 1
ATOM 754 C C . MET A 1 94 ? -9.225 8.828 43.558 1.00 74.88 94 MET A C 1
ATOM 756 O O . MET A 1 94 ? -9.913 8.380 44.474 1.00 74.88 94 MET A O 1
ATOM 760 N N . GLN A 1 95 ? -8.273 9.738 43.780 1.00 83.94 95 GLN A N 1
ATOM 761 C CA . GLN A 1 95 ? -7.947 10.267 45.111 1.00 83.94 95 GLN A CA 1
ATOM 762 C C . GLN A 1 95 ? -9.086 11.099 45.703 1.00 83.94 95 GLN A C 1
ATOM 764 O O . GLN A 1 95 ? -9.405 10.955 46.884 1.00 83.94 95 GLN A O 1
ATOM 769 N N . SER A 1 96 ? -9.727 11.943 44.891 1.00 81.62 96 SER A N 1
ATOM 770 C CA . SER A 1 96 ? -10.911 12.697 45.307 1.00 81.62 96 SER A CA 1
ATOM 771 C C . SER A 1 96 ? -12.046 11.757 45.712 1.00 81.62 96 SER A C 1
ATOM 77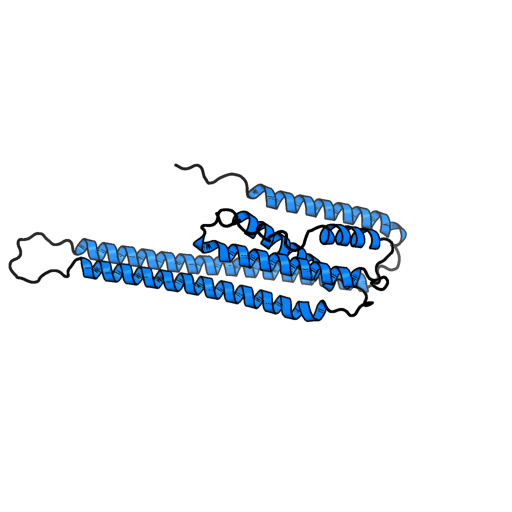3 O O . SER A 1 96 ? -12.689 11.994 46.728 1.00 81.62 96 SER A O 1
ATOM 775 N N . ARG A 1 97 ? -12.243 10.639 44.995 1.00 72.19 97 ARG A N 1
ATOM 776 C CA . ARG A 1 97 ? -13.215 9.600 45.379 1.00 72.19 97 ARG A CA 1
ATOM 777 C C . ARG A 1 97 ? -12.840 8.885 46.682 1.00 72.19 97 ARG A C 1
ATOM 779 O O . ARG A 1 97 ? -13.718 8.661 47.505 1.00 72.19 97 ARG A O 1
ATOM 786 N N . ALA A 1 98 ? -11.562 8.567 46.901 1.00 76.75 98 ALA A N 1
ATOM 787 C CA . ALA A 1 98 ? -11.097 7.912 48.129 1.00 76.75 98 ALA A CA 1
ATOM 788 C C . ALA A 1 98 ? -11.254 8.792 49.382 1.00 76.75 98 ALA A C 1
ATOM 790 O O . ALA A 1 98 ? -11.563 8.280 50.454 1.00 76.75 98 ALA A O 1
ATOM 791 N N . LYS A 1 99 ? -11.094 10.117 49.253 1.00 77.62 99 LYS A N 1
ATOM 792 C CA . LYS A 1 99 ? -11.353 11.074 50.347 1.00 77.62 99 LYS A CA 1
ATOM 793 C C . LYS A 1 99 ? -12.841 11.238 50.669 1.00 77.62 99 LYS A C 1
ATOM 795 O O . LYS A 1 99 ? -13.171 11.661 51.768 1.00 77.62 99 LYS A O 1
ATOM 800 N N . VAL A 1 100 ? -13.725 10.864 49.744 1.00 68.88 100 VAL A N 1
ATOM 801 C CA . VAL A 1 100 ? -15.174 10.728 49.971 1.00 68.88 100 VAL A CA 1
ATOM 802 C C . VAL A 1 100 ? -15.498 9.285 50.394 1.00 68.88 100 VAL A C 1
ATOM 804 O O . VAL A 1 100 ? -16.548 8.737 50.064 1.00 68.88 100 VAL A O 1
ATOM 807 N N . GLN A 1 101 ? -14.599 8.629 51.137 1.00 52.50 101 GLN A N 1
ATOM 808 C CA . GLN A 1 101 ? -15.025 7.507 51.964 1.00 52.50 101 GLN A CA 1
ATOM 809 C C . GLN A 1 101 ? -15.957 8.070 53.037 1.00 52.50 101 GLN A C 1
ATOM 811 O O . GLN A 1 101 ? -15.567 8.998 53.748 1.00 52.50 101 GLN A O 1
ATOM 816 N N . PRO A 1 102 ? -17.203 7.578 53.126 1.00 51.97 102 PRO A N 1
ATOM 817 C CA . PRO A 1 102 ? -18.109 8.036 54.155 1.00 51.97 102 PRO A CA 1
ATOM 818 C C . PRO A 1 102 ? -17.486 7.662 55.493 1.00 51.97 102 PRO A C 1
ATOM 820 O O . PRO A 1 102 ? -17.290 6.482 55.778 1.00 51.97 102 PRO A O 1
ATOM 823 N N . ASP A 1 103 ? -17.191 8.672 56.304 1.00 50.59 103 ASP A N 1
ATOM 824 C CA . ASP A 1 103 ? -17.132 8.482 57.738 1.00 50.59 103 ASP A CA 1
ATOM 825 C C . ASP A 1 103 ? -18.447 7.790 58.122 1.00 50.59 103 ASP A C 1
ATOM 827 O O . ASP A 1 103 ? -19.534 8.359 57.970 1.00 50.59 103 ASP A O 1
ATOM 831 N N . VAL A 1 104 ? -18.369 6.511 58.501 1.00 54.75 104 VAL A N 1
ATOM 832 C CA . VAL A 1 104 ? -19.515 5.684 58.917 1.00 54.75 104 VAL A CA 1
ATOM 833 C C . VAL A 1 104 ? -19.910 6.086 60.343 1.00 54.75 104 VAL A C 1
ATOM 835 O O . VAL A 1 104 ? -20.189 5.262 61.208 1.00 54.75 104 VAL A O 1
ATOM 838 N N . SER A 1 105 ? -19.938 7.391 60.590 1.00 59.19 105 SER A N 1
ATOM 839 C CA . SER A 1 105 ? -20.650 7.989 61.696 1.00 59.19 105 SER A CA 1
ATOM 840 C C . SER A 1 105 ? -22.152 7.806 61.419 1.00 59.19 105 SER A C 1
ATOM 842 O O . SER A 1 105 ? -22.617 8.101 60.309 1.00 59.19 105 SER A O 1
ATOM 844 N N . PRO A 1 106 ? -22.942 7.282 62.374 1.00 54.22 106 PRO A N 1
ATOM 845 C CA . PRO A 1 106 ? -24.374 7.065 62.195 1.00 54.22 106 PRO A CA 1
ATOM 846 C C . PRO A 1 106 ? -25.066 8.366 61.774 1.00 54.22 106 PRO A C 1
ATOM 848 O O . PRO A 1 106 ? -25.048 9.362 62.495 1.00 54.22 106 PRO A O 1
ATOM 851 N N . ARG A 1 107 ? -25.665 8.364 60.580 1.00 51.25 107 ARG A N 1
ATOM 852 C CA . ARG A 1 107 ? -26.341 9.520 59.980 1.00 51.25 107 ARG A CA 1
ATOM 853 C C . ARG A 1 107 ? -27.444 10.070 60.887 1.00 51.25 107 ARG A C 1
ATOM 855 O O . ARG A 1 107 ? -28.537 9.513 60.936 1.00 51.25 107 ARG A O 1
ATOM 862 N N . GLN A 1 108 ? -27.202 11.234 61.478 1.00 51.00 108 GLN A N 1
ATOM 863 C CA . GLN A 1 108 ? -28.246 12.177 61.874 1.00 51.00 108 GLN A CA 1
ATOM 864 C C . GLN A 1 108 ? -28.296 13.299 60.834 1.00 51.00 108 GLN A C 1
ATOM 866 O O . GLN A 1 108 ? -27.663 14.329 61.018 1.00 51.00 108 GLN A O 1
ATOM 871 N N . ASN A 1 109 ? -28.945 13.038 59.694 1.00 56.41 109 ASN A N 1
ATOM 872 C CA . ASN A 1 109 ? -29.626 13.999 58.805 1.00 56.41 109 ASN A CA 1
ATOM 873 C C . ASN A 1 109 ? -29.728 13.417 57.388 1.00 56.41 109 ASN A C 1
ATOM 875 O O . ASN A 1 109 ? -28.738 13.039 56.767 1.00 56.41 109 ASN A O 1
ATOM 879 N N . GLY A 1 110 ? -30.963 13.302 56.898 1.00 58.88 110 GLY A N 1
ATOM 880 C CA . GLY A 1 110 ? -31.383 12.499 55.745 1.00 58.88 110 GLY A CA 1
ATOM 881 C C . GLY A 1 110 ? -30.951 12.969 54.351 1.00 58.88 110 GLY A C 1
ATOM 882 O O . GLY A 1 110 ? -31.738 12.841 53.416 1.00 58.88 110 GLY A O 1
ATOM 883 N N . GLN A 1 111 ? -29.728 13.468 54.158 1.00 58.75 111 GLN A N 1
ATOM 884 C CA . GLN A 1 111 ? -29.193 13.652 52.807 1.00 58.75 111 GLN A CA 1
ATOM 885 C C . GLN A 1 111 ? -28.712 12.310 52.248 1.00 58.75 111 GLN A C 1
ATOM 887 O O . GLN A 1 111 ? -27.684 11.747 52.630 1.00 58.75 111 GLN A O 1
ATOM 892 N N . ARG A 1 112 ? -29.538 11.765 51.353 1.00 58.81 112 ARG A N 1
ATOM 893 C CA . ARG A 1 112 ? -29.280 10.530 50.617 1.00 58.81 112 ARG A CA 1
ATOM 894 C C . ARG A 1 112 ? -28.054 10.763 49.715 1.00 58.81 112 ARG A C 1
ATOM 896 O O . ARG A 1 112 ? -28.065 11.723 48.949 1.00 58.81 112 ARG A O 1
ATOM 903 N N . PRO A 1 113 ? -27.004 9.929 49.793 1.00 58.72 113 PRO A N 1
ATOM 904 C CA . PRO A 1 113 ? -25.862 10.041 48.895 1.00 58.72 113 PRO A CA 1
ATOM 905 C C . PRO A 1 113 ? -26.353 9.841 47.455 1.00 58.72 113 PRO A C 1
ATOM 907 O O . PRO A 1 113 ? -27.320 9.089 47.256 1.00 58.72 113 PRO A O 1
ATOM 910 N N . PRO A 1 114 ? -25.717 10.482 46.458 1.00 60.12 114 PRO A N 1
ATOM 911 C CA . PRO A 1 114 ? -26.051 10.233 45.066 1.00 60.12 114 PRO A CA 1
ATOM 912 C C . PRO A 1 114 ? -25.932 8.725 44.797 1.00 60.12 114 PRO A C 1
ATOM 914 O O . PRO A 1 114 ? -24.986 8.084 45.273 1.00 60.12 114 PRO A O 1
ATOM 917 N N . PRO A 1 115 ? -26.915 8.119 44.114 1.00 77.00 115 PRO A N 1
ATOM 918 C CA . PRO A 1 115 ? -26.915 6.687 43.879 1.00 77.00 115 PRO A CA 1
ATOM 919 C C . PRO A 1 115 ? -25.656 6.320 43.093 1.00 77.00 115 PRO A C 1
ATOM 921 O O . PRO A 1 115 ? -25.346 6.953 42.086 1.00 77.00 115 PRO A O 1
ATOM 924 N N . LEU A 1 116 ? -24.952 5.274 43.534 1.00 73.44 116 LEU A N 1
ATOM 925 C CA . LEU A 1 116 ? -23.730 4.746 42.909 1.00 73.44 116 LEU A CA 1
ATOM 926 C C . LEU A 1 116 ? -23.856 4.585 41.375 1.00 73.44 116 LEU A C 1
ATOM 928 O O . LEU A 1 116 ? -22.871 4.683 40.649 1.00 73.44 116 LEU A O 1
ATOM 932 N N . GLY A 1 117 ? -25.085 4.385 40.884 1.00 76.00 117 GLY A N 1
ATOM 933 C CA . GLY A 1 117 ? -25.416 4.310 39.464 1.00 76.00 117 GLY A CA 1
ATOM 934 C C . GLY A 1 117 ? -25.123 5.579 38.657 1.00 76.00 117 GLY A C 1
ATOM 935 O O . GLY A 1 117 ? -24.752 5.455 37.496 1.00 76.00 117 GLY A O 1
ATOM 936 N N . GLN A 1 118 ? -25.214 6.782 39.235 1.00 76.38 118 GLN A N 1
ATOM 937 C CA . GLN A 1 118 ? -24.985 8.026 38.485 1.00 76.38 118 GLN A CA 1
ATOM 938 C C . GLN A 1 118 ? -23.501 8.212 38.131 1.00 76.38 118 GLN A C 1
ATOM 940 O O . GLN A 1 118 ? -23.168 8.479 36.982 1.00 76.38 118 GLN A O 1
ATOM 945 N N . ALA A 1 119 ? -22.597 7.959 39.082 1.00 73.50 119 ALA A N 1
ATOM 946 C CA . ALA A 1 119 ? -21.154 8.044 38.844 1.00 73.50 119 ALA A CA 1
ATOM 947 C C . ALA A 1 119 ? -20.634 6.953 37.885 1.00 73.50 119 ALA A C 1
ATOM 949 O O . ALA A 1 119 ? -19.656 7.167 37.167 1.00 73.50 119 ALA A O 1
ATOM 950 N N . LEU A 1 120 ? -21.273 5.777 37.878 1.00 76.06 120 LEU A N 1
ATOM 951 C CA . LEU A 1 120 ? -20.998 4.712 36.910 1.00 76.06 120 LEU A CA 1
ATOM 952 C C . LEU A 1 120 ? -21.491 5.090 35.509 1.00 76.06 120 LEU A C 1
ATOM 954 O O . LEU A 1 120 ? -20.758 4.889 34.545 1.00 76.06 120 LEU A O 1
ATOM 958 N N . ALA A 1 121 ? -22.681 5.687 35.401 1.00 76.31 121 ALA A N 1
ATOM 959 C CA . ALA A 1 121 ? -23.225 6.157 34.130 1.00 76.31 121 ALA A CA 1
ATOM 960 C C . ALA A 1 121 ? -22.339 7.234 33.481 1.00 76.31 121 ALA A C 1
ATOM 962 O O . ALA A 1 121 ? -22.063 7.149 32.288 1.00 76.31 121 ALA A O 1
ATOM 963 N N . GLU A 1 122 ? -21.825 8.191 34.260 1.00 79.88 122 GLU A N 1
ATOM 964 C CA . GLU A 1 122 ? -20.895 9.216 33.759 1.00 79.88 122 GLU A CA 1
ATOM 965 C C . GLU A 1 122 ? -19.587 8.614 33.223 1.00 79.88 122 GLU A C 1
ATOM 967 O O . GLU A 1 122 ? -19.074 9.050 32.193 1.00 79.88 122 GLU A O 1
ATOM 972 N N . LEU A 1 123 ? -19.055 7.580 33.885 1.00 80.88 123 LEU A N 1
ATOM 973 C CA . LEU A 1 123 ? -17.817 6.921 33.462 1.00 80.88 123 LEU A CA 1
ATOM 974 C C . LEU A 1 123 ? -18.022 6.074 32.200 1.00 80.88 123 LEU A C 1
ATOM 976 O O . LEU A 1 123 ? -17.189 6.116 31.295 1.00 80.88 123 LEU A O 1
ATOM 980 N N . ILE A 1 124 ? -19.141 5.347 32.120 1.00 82.69 124 ILE A N 1
ATOM 981 C CA . ILE A 1 124 ? -19.535 4.599 30.918 1.00 82.69 124 ILE A CA 1
ATOM 982 C C . ILE A 1 124 ? -19.688 5.564 29.739 1.00 82.69 124 ILE A C 1
ATOM 984 O O . ILE A 1 124 ? -19.099 5.338 28.685 1.00 82.69 124 ILE A O 1
ATOM 988 N N . TYR A 1 125 ? -20.387 6.682 29.944 1.00 87.38 125 TYR A N 1
ATOM 989 C CA . TYR A 1 125 ? -20.564 7.708 28.921 1.00 87.38 125 TYR A CA 1
ATOM 990 C C . TYR A 1 125 ? -19.225 8.304 28.452 1.00 87.38 125 TYR A C 1
ATOM 992 O O . TYR A 1 125 ? -18.981 8.413 27.250 1.00 87.38 125 TYR A O 1
ATOM 1000 N N . GLY A 1 126 ? -18.316 8.631 29.379 1.00 85.38 126 GLY A N 1
ATOM 1001 C CA . GLY A 1 126 ? -16.982 9.138 29.042 1.00 85.38 126 GLY A CA 1
ATOM 1002 C C . GLY A 1 126 ? -16.149 8.149 28.215 1.00 85.38 126 GLY A C 1
ATOM 1003 O O . GLY A 1 126 ? -15.508 8.541 27.239 1.00 85.38 126 GLY A O 1
ATOM 1004 N N . TYR A 1 127 ? -16.200 6.857 28.553 1.00 82.31 127 TYR A N 1
ATOM 1005 C CA . TYR A 1 127 ? -15.513 5.809 27.793 1.00 82.31 127 TYR A CA 1
ATOM 1006 C C . TYR A 1 127 ? -16.098 5.626 26.385 1.00 82.31 127 TYR A C 1
ATOM 1008 O O . TYR A 1 127 ? -15.353 5.493 25.413 1.00 82.31 127 TYR A O 1
ATOM 1016 N N . GLU A 1 128 ? -17.425 5.659 26.248 1.00 84.44 128 GLU A N 1
ATOM 1017 C CA . GLU A 1 128 ? -18.089 5.576 24.944 1.00 84.44 128 GLU A CA 1
ATOM 1018 C C . GLU A 1 128 ? -17.728 6.751 24.028 1.00 84.44 128 GLU A C 1
ATOM 1020 O O . GLU A 1 128 ? -17.529 6.549 22.828 1.00 84.44 128 GLU A O 1
ATOM 1025 N N . MET A 1 129 ? -17.590 7.959 24.582 1.00 89.38 129 MET A N 1
ATOM 1026 C CA . MET A 1 129 ? -17.146 9.136 23.831 1.00 89.38 129 MET A CA 1
ATOM 1027 C C . MET A 1 129 ? -15.709 8.988 23.319 1.00 89.38 129 MET A C 1
ATOM 1029 O O . MET A 1 129 ? -15.474 9.179 22.127 1.00 89.38 129 MET A O 1
ATOM 1033 N N . LEU A 1 130 ? -14.772 8.566 24.175 1.00 84.44 130 LEU A N 1
ATOM 1034 C CA . LEU A 1 130 ? -13.380 8.315 23.772 1.00 84.44 130 LEU A CA 1
ATOM 1035 C C . LEU A 1 130 ? -13.275 7.233 22.694 1.00 84.44 130 LEU A C 1
ATOM 1037 O O . LEU A 1 130 ? -12.501 7.357 21.746 1.00 84.44 130 LEU A O 1
ATOM 1041 N N . ARG A 1 131 ? -14.078 6.171 22.811 1.00 82.62 131 ARG A N 1
ATOM 1042 C CA . ARG A 1 131 ? -14.124 5.109 21.805 1.00 82.62 131 ARG A CA 1
ATOM 1043 C C . ARG A 1 131 ? -14.610 5.635 20.452 1.00 82.62 131 ARG A C 1
ATOM 1045 O O . ARG A 1 131 ? -13.971 5.358 19.441 1.00 82.62 131 ARG A O 1
ATOM 1052 N N . LYS A 1 132 ? -15.693 6.422 20.435 1.00 85.88 132 LYS A N 1
ATOM 1053 C CA . LYS A 1 132 ? -16.205 7.062 19.210 1.00 85.88 132 LYS A CA 1
ATOM 1054 C C . LYS A 1 132 ? -15.170 7.990 18.576 1.00 85.88 132 LYS A C 1
ATOM 1056 O O . LYS A 1 132 ? -15.025 7.988 17.358 1.00 85.88 132 LYS A O 1
ATOM 1061 N N . GLU A 1 133 ? -14.443 8.758 19.381 1.00 85.94 133 GLU A N 1
ATOM 1062 C CA . GLU A 1 133 ? -13.395 9.655 18.890 1.00 85.94 133 GLU A CA 1
ATOM 1063 C C . GLU A 1 133 ? -12.212 8.887 18.282 1.00 85.94 133 GLU A C 1
ATOM 1065 O O . GLU A 1 133 ? -11.739 9.240 17.200 1.00 85.94 133 GLU A O 1
ATOM 1070 N N . LEU A 1 134 ? -11.780 7.793 18.919 1.00 81.94 134 LEU A N 1
ATOM 1071 C CA . LEU A 1 134 ? -10.738 6.914 18.384 1.00 81.94 134 LEU A CA 1
ATOM 1072 C C . LEU A 1 134 ? -11.150 6.283 17.048 1.00 81.94 134 LEU A C 1
ATOM 1074 O O . LEU A 1 134 ? -10.350 6.250 16.111 1.00 81.94 134 LEU A O 1
ATOM 1078 N N . ASP A 1 135 ? -12.391 5.810 16.945 1.00 78.38 135 ASP A N 1
ATOM 1079 C CA . ASP A 1 135 ? -12.923 5.245 15.705 1.00 78.38 135 ASP A CA 1
ATOM 1080 C C . ASP A 1 135 ? -13.010 6.319 14.601 1.00 78.38 135 ASP A C 1
ATOM 1082 O O . ASP A 1 135 ? -12.589 6.069 13.471 1.00 78.38 135 ASP A O 1
ATOM 1086 N N . ALA A 1 136 ? -13.425 7.546 14.934 1.00 85.25 136 ALA A N 1
ATOM 1087 C CA . ALA A 1 136 ? -13.447 8.673 13.997 1.00 85.25 136 ALA A CA 1
ATOM 1088 C C . ALA A 1 136 ? -12.041 9.111 13.539 1.00 85.25 136 ALA A C 1
ATOM 1090 O O . ALA A 1 136 ? -11.864 9.551 12.403 1.00 85.25 136 ALA A O 1
ATOM 1091 N N . MET A 1 137 ? -11.023 9.016 14.402 1.00 78.44 137 MET A N 1
ATOM 1092 C CA . MET A 1 137 ? -9.630 9.269 14.008 1.00 78.44 137 MET A CA 1
ATOM 1093 C C . MET A 1 137 ? -9.102 8.188 13.065 1.00 78.44 137 MET A C 1
ATOM 1095 O O . MET A 1 137 ? -8.443 8.506 12.079 1.00 78.44 137 MET A O 1
ATOM 1099 N N . ARG A 1 138 ? -9.413 6.914 13.332 1.00 76.81 138 ARG A N 1
ATOM 1100 C CA . ARG A 1 138 ? -9.045 5.807 12.436 1.00 76.81 138 ARG A CA 1
ATOM 1101 C C . ARG A 1 138 ? -9.686 5.962 11.062 1.00 76.81 138 ARG A C 1
ATOM 1103 O O . ARG A 1 138 ? -8.999 5.761 10.068 1.00 76.81 138 ARG A O 1
ATOM 1110 N N . GLN A 1 139 ? -10.955 6.368 11.014 1.00 80.19 139 GLN A N 1
ATOM 1111 C CA . GLN A 1 139 ? -11.648 6.679 9.762 1.00 80.19 139 GLN A CA 1
ATOM 1112 C C . GLN A 1 139 ? -10.968 7.823 9.009 1.00 80.19 139 GLN A C 1
ATOM 1114 O O . GLN A 1 139 ? -10.617 7.642 7.853 1.00 80.19 139 GLN A O 1
ATOM 1119 N N . ARG A 1 140 ? -10.671 8.948 9.674 1.00 85.25 140 ARG A N 1
ATOM 1120 C CA . ARG A 1 140 ? -9.951 10.068 9.043 1.00 85.25 140 ARG A CA 1
ATOM 1121 C C . ARG A 1 140 ? -8.581 9.671 8.498 1.00 85.25 140 ARG A C 1
ATOM 1123 O O . ARG A 1 140 ? -8.223 10.080 7.401 1.00 85.25 140 ARG A O 1
ATOM 1130 N N . ASN A 1 141 ? -7.813 8.874 9.241 1.00 73.44 141 ASN A N 1
ATOM 1131 C CA . ASN A 1 141 ? -6.520 8.388 8.756 1.00 73.44 141 ASN A CA 1
ATOM 1132 C C . ASN A 1 141 ? -6.684 7.488 7.530 1.00 73.44 141 ASN A C 1
ATOM 1134 O O . ASN A 1 141 ? -5.926 7.628 6.576 1.00 73.44 141 ASN A O 1
ATOM 1138 N N . HIS A 1 142 ? -7.686 6.610 7.544 1.00 78.12 142 HIS A N 1
ATOM 1139 C CA . HIS A 1 142 ? -7.997 5.761 6.404 1.00 78.12 142 HIS A CA 1
ATOM 1140 C C . HIS A 1 142 ? -8.420 6.583 5.177 1.00 78.12 142 HIS A C 1
ATOM 1142 O O . HIS A 1 142 ? -7.896 6.360 4.094 1.00 78.12 142 HIS A O 1
ATOM 1148 N N . GLU A 1 143 ? -9.278 7.591 5.351 1.00 80.75 143 GLU A N 1
ATOM 1149 C CA . GLU A 1 143 ? -9.694 8.509 4.282 1.00 80.75 143 GLU A CA 1
ATOM 1150 C C . GLU A 1 143 ? -8.515 9.305 3.707 1.00 80.75 143 GLU A C 1
ATOM 1152 O O . GLU A 1 143 ? -8.426 9.488 2.497 1.00 80.75 143 GLU A O 1
ATOM 1157 N N . LEU A 1 144 ? -7.593 9.778 4.552 1.00 80.00 144 LEU A N 1
ATOM 1158 C CA . LEU A 1 144 ? -6.390 10.482 4.097 1.00 80.00 144 LEU A CA 1
ATOM 1159 C C . LEU A 1 144 ? -5.456 9.562 3.308 1.00 80.00 144 LEU A C 1
ATOM 1161 O O . LEU A 1 144 ? -4.866 9.986 2.314 1.00 80.00 144 LEU A O 1
ATOM 1165 N N . GLU A 1 145 ? -5.323 8.312 3.742 1.00 74.69 145 GLU A N 1
ATOM 1166 C CA . GLU A 1 145 ? -4.537 7.301 3.043 1.00 74.69 145 GLU A CA 1
ATOM 1167 C C . GLU A 1 145 ? -5.173 6.949 1.692 1.00 74.69 145 GLU A C 1
ATOM 1169 O O . GLU A 1 145 ? -4.480 6.967 0.674 1.00 74.69 145 GLU A O 1
ATOM 1174 N N . GLU A 1 146 ? -6.495 6.753 1.644 1.00 76.06 146 GLU A N 1
ATOM 1175 C CA . GLU A 1 146 ? -7.234 6.551 0.395 1.00 76.06 146 GLU A CA 1
ATOM 1176 C C . GLU A 1 146 ? -7.136 7.766 -0.533 1.00 76.06 146 GLU A C 1
ATOM 1178 O O . GLU A 1 146 ? -6.871 7.591 -1.717 1.00 76.06 146 GLU A O 1
ATOM 1183 N N . GLN A 1 147 ? -7.253 8.997 -0.028 1.00 82.00 147 GLN A N 1
ATOM 1184 C CA . GLN A 1 147 ? -7.074 10.208 -0.838 1.00 82.00 147 GLN A CA 1
ATOM 1185 C C . GLN A 1 147 ? -5.652 10.335 -1.388 1.00 82.00 147 GLN A C 1
ATOM 1187 O O . GLN A 1 147 ? -5.467 10.751 -2.531 1.00 82.00 147 GLN A O 1
ATOM 1192 N N . SER A 1 148 ? -4.640 10.000 -0.585 1.00 78.25 148 SER A N 1
ATOM 1193 C CA . SER A 1 148 ? -3.242 9.993 -1.021 1.00 78.25 148 SER A CA 1
ATOM 1194 C C . SER A 1 148 ? -3.029 8.978 -2.142 1.00 78.25 148 SER A C 1
ATOM 1196 O O . SER A 1 148 ? -2.468 9.321 -3.183 1.00 78.25 148 SER A O 1
ATOM 1198 N N . LEU A 1 149 ? -3.538 7.756 -1.964 1.00 74.00 149 LEU A N 1
ATOM 1199 C CA . LEU A 1 149 ? -3.496 6.717 -2.988 1.00 74.00 149 LEU A CA 1
ATOM 1200 C C . LEU A 1 149 ? -4.259 7.148 -4.238 1.00 74.00 149 LEU A C 1
ATOM 1202 O O . LEU A 1 149 ? -3.730 7.028 -5.331 1.00 74.00 149 LEU A O 1
ATOM 1206 N N . GLN A 1 150 ? -5.451 7.721 -4.096 1.00 75.94 150 GLN A N 1
ATOM 1207 C CA . GLN A 1 150 ? -6.267 8.158 -5.223 1.00 75.94 150 GLN A CA 1
ATOM 1208 C C . GLN A 1 150 ? -5.609 9.296 -6.012 1.00 75.94 150 GLN A C 1
ATOM 1210 O O . GLN A 1 150 ? -5.705 9.310 -7.233 1.00 75.94 150 GLN A O 1
ATOM 1215 N N . ARG A 1 151 ? -4.900 10.220 -5.348 1.00 78.25 151 ARG A N 1
ATOM 1216 C CA . ARG A 1 151 ? -4.093 11.249 -6.027 1.00 78.25 151 ARG A CA 1
ATOM 1217 C C . ARG A 1 151 ? -2.924 10.638 -6.784 1.00 78.25 151 ARG A C 1
ATOM 1219 O O . ARG A 1 151 ? -2.769 10.922 -7.962 1.00 78.25 151 ARG A O 1
ATOM 1226 N N . GLN A 1 152 ? -2.162 9.757 -6.133 1.00 73.19 152 GLN A N 1
ATOM 1227 C CA . GLN A 1 152 ? -1.078 9.031 -6.800 1.00 73.19 152 GLN A CA 1
ATOM 1228 C C . GLN A 1 152 ? -1.611 8.258 -8.009 1.00 73.19 152 GLN A C 1
ATOM 1230 O O . GLN A 1 152 ? -1.009 8.285 -9.072 1.00 73.19 152 GLN A O 1
ATOM 1235 N N . TRP A 1 153 ? -2.768 7.613 -7.871 1.00 73.00 153 TRP A N 1
ATOM 1236 C CA . TRP A 1 153 ? -3.417 6.872 -8.945 1.00 73.00 153 TRP A CA 1
ATOM 1237 C C . TRP A 1 153 ? -3.934 7.767 -10.065 1.00 73.00 153 TRP A C 1
ATOM 1239 O O . TRP A 1 153 ? -3.798 7.384 -11.216 1.00 73.00 153 TRP A O 1
ATOM 1249 N N . ALA A 1 154 ? -4.501 8.937 -9.770 1.00 72.88 154 ALA A N 1
ATOM 1250 C CA . ALA A 1 154 ? -4.936 9.884 -10.795 1.00 72.88 154 ALA A CA 1
ATOM 1251 C C . ALA A 1 154 ? -3.743 10.397 -11.612 1.00 72.88 154 ALA A C 1
ATOM 1253 O O . ALA A 1 154 ? -3.771 10.337 -12.839 1.00 72.88 154 ALA A O 1
ATOM 1254 N N . ASP A 1 155 ? -2.666 10.790 -10.928 1.00 73.25 155 ASP A N 1
ATOM 1255 C CA . ASP A 1 155 ? -1.420 11.208 -11.572 1.00 73.25 155 ASP A CA 1
ATOM 1256 C C . ASP A 1 155 ? -0.812 10.057 -12.400 1.00 73.25 155 ASP A C 1
ATOM 1258 O O . ASP A 1 155 ? -0.247 10.277 -13.471 1.00 73.25 155 ASP A O 1
ATOM 1262 N N . HIS A 1 156 ? -0.960 8.809 -11.937 1.00 67.44 156 HIS A N 1
ATOM 1263 C CA . HIS A 1 156 ? -0.485 7.624 -12.650 1.00 67.44 156 HIS A CA 1
ATOM 1264 C C . HIS A 1 156 ? -1.382 7.208 -13.823 1.00 67.44 156 HIS A C 1
ATOM 1266 O O . HIS A 1 156 ? -0.856 6.795 -14.855 1.00 67.44 156 HIS A O 1
ATOM 1272 N N . ALA A 1 157 ? -2.703 7.323 -13.724 1.00 68.12 157 ALA A N 1
ATOM 1273 C CA . ALA A 1 157 ? -3.629 6.926 -14.782 1.00 68.12 157 ALA A CA 1
ATOM 1274 C C . ALA A 1 157 ? -3.397 7.734 -16.067 1.00 68.12 157 ALA A C 1
ATOM 1276 O O . ALA A 1 157 ? -3.387 7.158 -17.156 1.00 68.12 157 ALA A O 1
ATOM 1277 N N . ASP A 1 158 ? -3.094 9.028 -15.931 1.00 66.94 158 ASP A N 1
ATOM 1278 C CA . ASP A 1 158 ? -2.725 9.892 -17.057 1.00 66.94 158 ASP A CA 1
ATOM 1279 C C . ASP A 1 158 ? -1.401 9.466 -17.722 1.00 66.94 158 ASP A C 1
ATOM 1281 O O . ASP A 1 158 ? -1.194 9.719 -18.908 1.00 66.94 158 ASP A O 1
ATOM 1285 N N . THR A 1 159 ? -0.516 8.776 -16.991 1.00 64.94 159 THR A N 1
ATOM 1286 C CA . THR A 1 159 ? 0.732 8.219 -17.548 1.00 64.94 159 THR A CA 1
ATOM 1287 C C . THR A 1 159 ? 0.573 6.828 -18.162 1.00 64.94 159 THR A C 1
ATOM 1289 O O . THR A 1 159 ? 1.253 6.530 -19.137 1.00 64.94 159 THR A O 1
ATOM 1292 N N . MET A 1 160 ? -0.334 5.986 -17.652 1.00 59.94 160 MET A N 1
ATOM 1293 C CA . MET A 1 160 ? -0.401 4.571 -18.051 1.00 59.94 160 MET A CA 1
ATOM 1294 C C . MET A 1 160 ? -1.138 4.305 -19.368 1.00 59.94 160 MET A C 1
ATOM 1296 O O . MET A 1 160 ? -1.002 3.216 -19.924 1.00 59.94 160 MET A O 1
ATOM 1300 N N . VAL A 1 161 ? -1.886 5.272 -19.906 1.00 62.94 161 VAL A N 1
ATOM 1301 C CA . VAL A 1 161 ? -2.512 5.143 -21.233 1.00 62.94 161 VAL A CA 1
ATOM 1302 C C . VAL A 1 161 ? -1.573 5.701 -22.303 1.00 62.94 161 VAL A C 1
ATOM 1304 O O . VAL A 1 161 ? -1.896 6.635 -23.038 1.00 62.94 161 VAL A O 1
ATOM 1307 N N . ALA A 1 162 ? -0.376 5.125 -22.389 1.00 62.34 162 ALA A N 1
ATOM 1308 C CA . ALA A 1 162 ? 0.449 5.287 -23.574 1.00 62.34 162 ALA A CA 1
ATOM 1309 C C . ALA A 1 162 ? -0.288 4.639 -24.758 1.00 62.34 162 ALA A C 1
ATOM 1311 O O . ALA A 1 162 ? -0.786 3.514 -24.662 1.00 62.34 162 ALA A O 1
ATOM 1312 N N . ALA A 1 163 ? -0.412 5.364 -25.869 1.00 70.38 163 ALA A N 1
ATOM 1313 C CA . ALA A 1 163 ? -1.027 4.806 -27.068 1.00 70.38 163 ALA A CA 1
ATOM 1314 C C . ALA A 1 163 ? -0.218 3.578 -27.542 1.00 70.38 163 ALA A C 1
ATOM 1316 O O . ALA A 1 163 ? 1.010 3.588 -27.407 1.00 70.38 163 ALA A O 1
ATOM 1317 N N . PRO A 1 164 ? -0.862 2.541 -28.113 1.00 69.44 164 PRO A N 1
ATOM 1318 C CA . PRO A 1 164 ? -0.146 1.404 -28.689 1.00 69.44 164 PRO A CA 1
ATOM 1319 C C . PRO A 1 164 ? 0.969 1.876 -29.637 1.00 69.44 164 PRO A C 1
ATOM 1321 O O . PRO A 1 164 ? 0.733 2.747 -30.476 1.00 69.44 164 PRO A O 1
ATOM 1324 N N . GLY A 1 165 ? 2.179 1.337 -29.470 1.00 69.94 165 GLY A N 1
ATOM 1325 C CA . GLY A 1 165 ? 3.367 1.712 -30.251 1.00 69.94 165 GLY A CA 1
ATOM 1326 C C . GLY A 1 165 ? 4.172 2.901 -29.710 1.00 69.94 165 GLY A C 1
ATOM 1327 O O . GLY A 1 165 ? 5.134 3.335 -30.343 1.00 69.94 165 GLY A O 1
ATOM 1328 N N . GLN A 1 166 ? 3.814 3.455 -28.548 1.00 77.75 166 GLN A N 1
ATOM 1329 C CA . GLN A 1 166 ? 4.710 4.358 -27.827 1.00 77.75 166 GLN A CA 1
ATOM 1330 C C . GLN A 1 166 ? 5.790 3.567 -27.083 1.00 77.75 166 GLN A C 1
ATOM 1332 O O . GLN A 1 166 ? 5.506 2.557 -26.443 1.00 77.75 166 GLN A O 1
ATOM 1337 N N . THR A 1 167 ? 7.028 4.063 -27.140 1.00 83.81 167 THR A N 1
ATOM 1338 C CA . THR A 1 167 ? 8.151 3.511 -26.376 1.00 83.81 167 THR A CA 1
ATOM 1339 C C . THR A 1 167 ? 7.837 3.550 -24.885 1.00 83.81 167 THR A C 1
ATOM 1341 O O . THR A 1 167 ? 7.527 4.618 -24.348 1.00 83.81 167 THR A O 1
ATOM 1344 N N . VAL A 1 168 ? 7.946 2.396 -24.226 1.00 84.69 168 VAL A N 1
ATOM 1345 C CA . VAL A 1 168 ? 7.723 2.260 -22.783 1.00 84.69 168 VAL A CA 1
ATOM 1346 C C . VAL A 1 168 ? 8.726 3.129 -22.025 1.00 84.69 168 VAL A C 1
ATOM 1348 O O . VAL A 1 168 ? 9.937 3.033 -22.233 1.00 84.69 168 VAL A O 1
ATOM 1351 N N . LYS A 1 169 ? 8.232 4.007 -21.149 1.00 87.69 169 LYS A N 1
ATOM 1352 C CA . LYS A 1 169 ? 9.077 4.906 -20.359 1.00 87.69 169 LYS A CA 1
ATOM 1353 C C . LYS A 1 169 ? 9.459 4.272 -19.023 1.00 87.69 169 LYS A C 1
ATOM 1355 O O . LYS A 1 169 ? 8.834 3.328 -18.538 1.00 87.69 169 LYS A O 1
ATOM 1360 N N . ALA A 1 170 ? 10.483 4.831 -18.380 1.00 84.75 170 ALA A N 1
ATOM 1361 C CA . ALA A 1 170 ? 10.916 4.385 -17.056 1.00 84.75 170 ALA A CA 1
ATOM 1362 C C . ALA A 1 170 ? 9.807 4.547 -15.997 1.00 84.75 170 ALA A C 1
ATOM 1364 O O . ALA A 1 170 ? 9.698 3.736 -15.075 1.00 84.75 170 ALA A O 1
ATOM 1365 N N . GLU A 1 171 ? 8.968 5.572 -16.144 1.00 85.50 171 GLU A N 1
ATOM 1366 C CA . GLU A 1 171 ? 7.815 5.825 -15.285 1.00 85.50 171 GLU A CA 1
ATOM 1367 C C . GLU A 1 171 ? 6.764 4.709 -15.389 1.00 85.50 171 GLU A C 1
ATOM 1369 O O . GLU A 1 171 ? 6.222 4.287 -14.364 1.00 85.50 171 GLU A O 1
ATOM 1374 N N . ASP A 1 172 ? 6.546 4.160 -16.587 1.00 86.56 172 ASP A N 1
ATOM 1375 C CA . ASP A 1 172 ? 5.584 3.077 -16.827 1.00 86.56 172 ASP A CA 1
ATOM 1376 C C . ASP A 1 172 ? 6.040 1.782 -16.140 1.00 86.56 172 ASP A C 1
ATOM 1378 O O . ASP A 1 172 ? 5.262 1.111 -15.453 1.00 86.56 172 ASP A O 1
ATOM 1382 N N . LEU A 1 173 ? 7.340 1.473 -16.235 1.00 89.31 173 LEU A N 1
ATOM 1383 C CA . LEU A 1 173 ? 7.973 0.362 -15.516 1.00 89.31 173 LEU A CA 1
ATOM 1384 C C . LEU A 1 173 ? 7.856 0.519 -13.995 1.00 89.31 173 LEU A C 1
ATOM 1386 O O . LEU A 1 173 ? 7.576 -0.447 -13.276 1.00 89.31 173 LEU A O 1
ATOM 1390 N N . TYR A 1 174 ? 8.069 1.736 -13.488 1.00 88.12 174 TYR A N 1
ATOM 1391 C CA . TYR A 1 174 ? 7.930 2.032 -12.065 1.00 88.12 174 TYR A CA 1
ATOM 1392 C C . TYR A 1 174 ? 6.481 1.862 -11.593 1.00 88.12 174 TYR A C 1
ATOM 1394 O O . TYR A 1 174 ? 6.245 1.267 -10.536 1.00 88.12 174 TYR A O 1
ATOM 1402 N N . SER A 1 175 ? 5.519 2.319 -12.395 1.00 86.56 175 SER A N 1
ATOM 1403 C CA . SER A 1 175 ? 4.094 2.164 -12.114 1.00 86.56 175 SER A CA 1
ATOM 1404 C C . SER A 1 175 ? 3.687 0.688 -12.068 1.00 86.56 175 SER A C 1
ATOM 1406 O O . SER A 1 175 ? 3.147 0.227 -11.058 1.00 86.56 175 SER A O 1
ATOM 1408 N N . LEU A 1 176 ? 4.071 -0.108 -13.077 1.00 90.62 176 LEU A N 1
ATOM 1409 C CA . LEU A 1 176 ? 3.810 -1.551 -13.092 1.00 90.62 176 LEU A CA 1
ATOM 1410 C C . LEU A 1 176 ? 4.408 -2.251 -11.862 1.00 90.62 176 LEU A C 1
ATOM 1412 O O . LEU A 1 176 ? 3.757 -3.082 -11.225 1.00 90.62 176 LEU A O 1
ATOM 1416 N N . ARG A 1 177 ? 5.640 -1.896 -11.478 1.00 92.44 177 ARG A N 1
ATOM 1417 C CA . ARG A 1 177 ? 6.289 -2.435 -10.273 1.00 92.44 177 ARG A CA 1
ATOM 1418 C C . ARG A 1 177 ? 5.473 -2.146 -9.011 1.00 92.44 177 ARG A C 1
ATOM 1420 O O . ARG A 1 177 ? 5.385 -3.010 -8.135 1.00 92.44 177 ARG A O 1
ATOM 1427 N N . ASN A 1 178 ? 4.900 -0.952 -8.890 1.00 89.81 178 ASN A N 1
ATOM 1428 C CA . ASN A 1 178 ? 4.079 -0.583 -7.738 1.00 89.81 178 ASN A CA 1
ATOM 1429 C C . ASN A 1 178 ? 2.723 -1.291 -7.743 1.00 89.81 178 ASN A C 1
ATOM 1431 O O . ASN A 1 178 ? 2.292 -1.748 -6.682 1.00 89.81 178 ASN A O 1
ATOM 1435 N N . LEU A 1 179 ? 2.100 -1.469 -8.910 1.00 92.06 179 LEU A N 1
ATOM 1436 C CA . LEU A 1 179 ? 0.890 -2.283 -9.052 1.00 92.06 179 LEU A CA 1
ATOM 1437 C C . LEU A 1 179 ? 1.139 -3.729 -8.609 1.00 92.06 179 LEU A C 1
ATOM 1439 O O . LEU A 1 179 ? 0.401 -4.257 -7.776 1.00 92.06 179 LEU A O 1
ATOM 1443 N N . ILE A 1 180 ? 2.236 -4.343 -9.070 1.00 92.69 180 ILE A N 1
ATOM 1444 C CA . ILE A 1 180 ? 2.629 -5.702 -8.665 1.00 92.69 180 ILE A CA 1
ATOM 1445 C C . ILE A 1 180 ? 2.800 -5.785 -7.144 1.00 92.69 180 ILE A C 1
ATOM 1447 O O . ILE A 1 180 ? 2.261 -6.690 -6.507 1.00 92.69 180 ILE A O 1
ATOM 1451 N N . ARG A 1 181 ? 3.517 -4.834 -6.534 1.00 93.94 181 ARG A N 1
ATOM 1452 C CA . ARG A 1 181 ? 3.693 -4.794 -5.073 1.00 93.94 181 ARG A CA 1
ATOM 1453 C C . ARG A 1 181 ? 2.378 -4.641 -4.326 1.00 93.94 181 ARG A C 1
ATOM 1455 O O . ARG A 1 181 ? 2.182 -5.336 -3.335 1.00 93.94 181 ARG A O 1
ATOM 1462 N N . SER A 1 182 ? 1.499 -3.766 -4.803 1.00 91.44 182 SER A N 1
ATOM 1463 C CA . SER A 1 182 ? 0.189 -3.523 -4.195 1.00 91.44 182 SER A CA 1
ATOM 1464 C C . SER A 1 182 ? -0.671 -4.782 -4.238 1.00 91.44 182 SER A C 1
ATOM 1466 O O . SER A 1 182 ? -1.237 -5.177 -3.222 1.00 91.44 182 SER A O 1
ATOM 1468 N N . LYS A 1 183 ? -0.673 -5.490 -5.373 1.00 95.38 183 LYS A N 1
ATOM 1469 C CA . LYS A 1 183 ? -1.326 -6.795 -5.518 1.00 95.38 183 LYS A CA 1
ATOM 1470 C C . LYS A 1 183 ? -0.772 -7.810 -4.513 1.00 95.38 183 LYS A C 1
ATOM 1472 O O . LYS A 1 183 ? -1.541 -8.444 -3.797 1.00 95.38 183 LYS A O 1
ATOM 1477 N N . TYR A 1 184 ? 0.552 -7.942 -4.405 1.00 95.56 184 TYR A N 1
ATOM 1478 C CA . TYR A 1 184 ? 1.172 -8.848 -3.426 1.00 95.56 184 TYR A CA 1
ATOM 1479 C C . TYR A 1 184 ? 0.858 -8.473 -1.972 1.00 95.56 184 TYR A C 1
ATOM 1481 O O . TYR A 1 184 ? 0.622 -9.362 -1.157 1.00 95.56 184 TYR A O 1
ATOM 1489 N N . ALA A 1 185 ? 0.841 -7.183 -1.637 1.00 94.25 185 ALA A N 1
ATOM 1490 C CA . ALA A 1 185 ? 0.469 -6.720 -0.304 1.00 94.25 185 ALA A CA 1
ATOM 1491 C C . ALA A 1 185 ? -0.980 -7.109 0.028 1.00 94.25 185 ALA A C 1
ATOM 1493 O O . ALA A 1 185 ? -1.226 -7.710 1.073 1.00 94.25 185 ALA A O 1
ATOM 1494 N N . LEU A 1 186 ? -1.915 -6.870 -0.900 1.00 95.00 186 LEU A N 1
ATOM 1495 C CA . LEU A 1 186 ? -3.312 -7.282 -0.754 1.00 95.00 186 LEU A CA 1
ATOM 1496 C C . LEU A 1 186 ? -3.445 -8.799 -0.580 1.00 95.00 186 LEU A C 1
ATOM 1498 O O . LEU A 1 186 ? -4.203 -9.247 0.274 1.00 95.00 186 LEU A O 1
ATOM 1502 N N . ASP A 1 187 ? -2.684 -9.602 -1.323 1.00 95.81 187 ASP A N 1
ATOM 1503 C CA . ASP A 1 187 ? -2.698 -11.061 -1.177 1.00 95.81 187 ASP A CA 1
ATOM 1504 C C . ASP A 1 187 ? -2.243 -11.519 0.214 1.00 95.81 187 ASP A C 1
ATOM 1506 O O . ASP A 1 187 ? -2.854 -12.416 0.800 1.00 95.81 187 ASP A O 1
ATOM 1510 N N . ILE A 1 188 ? -1.190 -10.898 0.755 1.00 95.94 188 ILE A N 1
ATOM 1511 C CA . ILE A 1 188 ? -0.689 -11.181 2.106 1.00 95.94 188 ILE A CA 1
ATOM 1512 C C . ILE A 1 188 ? -1.744 -10.804 3.153 1.00 95.94 188 ILE A C 1
ATOM 1514 O O . ILE A 1 188 ? -1.975 -11.563 4.096 1.00 95.94 188 ILE A O 1
ATOM 1518 N N . GLU A 1 189 ? -2.418 -9.667 2.983 1.00 94.38 189 GLU A N 1
ATOM 1519 C CA . GLU A 1 189 ? -3.509 -9.244 3.864 1.00 94.38 189 GLU A CA 1
ATOM 1520 C C . GLU A 1 189 ? -4.722 -10.178 3.787 1.00 94.38 189 GLU A C 1
ATOM 1522 O O . GLU A 1 189 ? -5.289 -10.552 4.810 1.00 94.38 189 GLU A O 1
ATOM 1527 N N . ILE A 1 190 ? -5.117 -10.607 2.588 1.00 96.00 190 ILE A N 1
ATOM 1528 C CA . ILE A 1 190 ? -6.194 -11.590 2.411 1.00 96.00 190 ILE A CA 1
ATOM 1529 C C . ILE A 1 190 ? -5.824 -12.898 3.116 1.00 96.00 190 ILE A C 1
ATOM 1531 O O . ILE A 1 190 ? -6.664 -13.502 3.786 1.00 96.00 190 ILE A O 1
ATOM 1535 N N . TRP A 1 191 ? -4.568 -13.333 2.989 1.00 95.19 191 TRP A N 1
ATOM 1536 C CA . TRP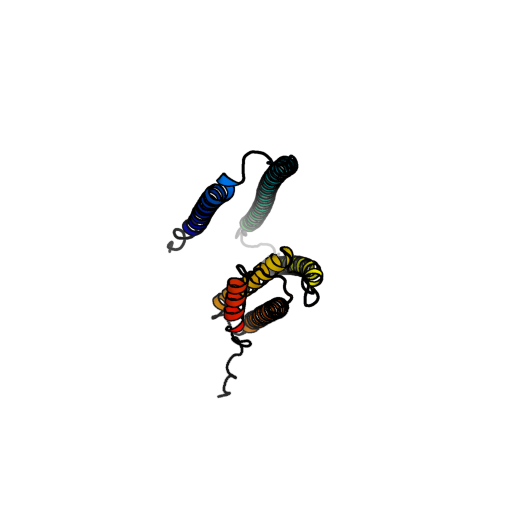 A 1 191 ? -4.081 -14.551 3.626 1.00 95.19 191 TRP A CA 1
ATOM 1537 C C . TRP A 1 191 ? -4.065 -14.446 5.155 1.00 95.19 191 TRP A C 1
ATOM 1539 O O . TRP A 1 191 ? -4.471 -15.391 5.835 1.00 95.19 191 TRP A O 1
ATOM 1549 N N . SER A 1 192 ? -3.661 -13.298 5.709 1.00 94.50 192 SER A N 1
ATOM 1550 C CA . SER A 1 192 ? -3.670 -13.072 7.159 1.00 94.50 192 SER A CA 1
ATOM 1551 C C . SER A 1 192 ? -5.089 -13.016 7.742 1.00 94.50 192 SER A C 1
ATOM 1553 O O . SER A 1 192 ? -5.290 -13.356 8.907 1.00 94.50 192 SER A O 1
ATOM 1555 N N . LEU A 1 193 ? -6.091 -12.679 6.921 1.00 94.88 193 LEU A N 1
ATOM 1556 C CA . LEU A 1 193 ? -7.507 -12.624 7.295 1.00 94.88 193 LEU A CA 1
ATOM 1557 C C . LEU A 1 193 ? -8.295 -13.914 6.996 1.00 94.88 193 LEU A C 1
ATOM 1559 O O . LEU A 1 193 ? -9.526 -13.909 7.057 1.00 94.88 193 LEU A O 1
ATOM 1563 N N . ARG A 1 194 ? -7.628 -15.036 6.692 1.00 91.56 194 ARG A N 1
ATOM 1564 C CA . ARG A 1 194 ? -8.304 -16.296 6.316 1.00 91.56 194 ARG A CA 1
ATOM 1565 C C . ARG A 1 194 ? -9.276 -16.839 7.378 1.00 91.56 194 ARG A C 1
ATOM 1567 O O . ARG A 1 194 ? -10.268 -17.463 7.017 1.00 91.56 194 ARG A O 1
ATOM 1574 N N . ASP A 1 195 ? -8.994 -16.580 8.657 1.00 93.38 195 ASP A N 1
ATOM 1575 C CA . ASP A 1 195 ? -9.737 -17.095 9.818 1.00 93.38 195 ASP A CA 1
ATOM 1576 C C . ASP A 1 195 ? -10.597 -16.002 10.486 1.00 93.38 195 ASP A C 1
ATOM 1578 O O . ASP A 1 195 ? -10.922 -16.069 11.674 1.00 93.38 195 ASP A O 1
ATOM 1582 N N . VAL A 1 196 ? -10.951 -14.947 9.740 1.00 95.06 196 VAL A N 1
ATOM 1583 C CA . VAL A 1 196 ? -11.752 -13.846 10.278 1.00 95.06 196 VAL A CA 1
ATOM 1584 C C . VAL A 1 196 ? -13.177 -14.306 10.617 1.00 95.06 196 VAL A C 1
ATOM 1586 O O . VAL A 1 196 ? -13.778 -15.141 9.940 1.00 95.06 196 VAL A O 1
ATOM 1589 N N . HIS A 1 197 ? -13.755 -13.740 11.678 1.00 94.69 197 HIS A N 1
ATOM 1590 C CA . HIS A 1 197 ? -15.136 -14.025 12.057 1.00 94.69 197 HIS A CA 1
ATOM 1591 C C . HIS A 1 197 ? -16.115 -13.662 10.927 1.00 94.69 197 HIS A C 1
ATOM 1593 O O . HIS A 1 197 ? -15.939 -12.642 10.263 1.00 94.69 197 HIS A O 1
ATOM 1599 N N . ALA A 1 198 ? -17.194 -14.436 10.765 1.00 93.69 198 ALA A N 1
ATOM 1600 C CA . ALA A 1 198 ? -18.135 -14.301 9.645 1.00 93.69 198 ALA A CA 1
ATOM 1601 C C . ALA A 1 198 ? -18.692 -12.876 9.461 1.00 93.69 198 ALA A C 1
ATOM 1603 O O . ALA A 1 198 ? -18.873 -12.427 8.333 1.00 93.69 198 ALA A O 1
ATOM 1604 N N . ARG A 1 199 ? -18.907 -12.134 10.559 1.00 91.50 199 ARG A N 1
ATOM 1605 C CA . ARG A 1 199 ? -19.350 -10.728 10.515 1.00 91.50 199 ARG A CA 1
ATOM 1606 C C . ARG A 1 199 ? -18.377 -9.808 9.765 1.00 91.50 199 ARG A C 1
ATOM 1608 O O . ARG A 1 199 ? -18.823 -8.817 9.212 1.00 91.50 199 ARG A O 1
ATOM 1615 N N . ASN A 1 200 ? -17.090 -10.137 9.730 1.00 92.44 200 ASN A N 1
ATOM 1616 C CA . ASN A 1 200 ? -16.034 -9.332 9.114 1.00 92.44 200 ASN A CA 1
ATOM 1617 C C . ASN A 1 200 ? -15.604 -9.874 7.741 1.00 92.44 200 ASN A C 1
ATOM 1619 O O . ASN A 1 200 ? -14.659 -9.359 7.148 1.00 92.44 200 ASN A O 1
ATOM 1623 N N . GLN A 1 201 ? -16.279 -10.907 7.225 1.00 91.69 201 GLN A N 1
ATOM 1624 C CA . GLN A 1 201 ? -15.929 -11.535 5.950 1.00 91.69 201 GLN A CA 1
ATOM 1625 C C . GLN A 1 201 ? -15.985 -10.545 4.776 1.00 91.69 201 GLN A C 1
ATOM 1627 O O . GLN A 1 201 ? -15.175 -10.642 3.858 1.00 91.69 201 GLN A O 1
ATOM 1632 N N . TYR A 1 202 ? -16.876 -9.549 4.847 1.00 92.06 202 TYR A N 1
ATOM 1633 C CA . TYR A 1 202 ? -17.012 -8.506 3.828 1.00 92.06 202 TYR A CA 1
ATOM 1634 C C . TYR A 1 202 ? -15.708 -7.723 3.594 1.00 92.06 202 TYR A C 1
ATOM 1636 O O . TYR A 1 202 ? -15.416 -7.371 2.458 1.00 92.06 202 TYR A O 1
ATOM 1644 N N . ILE A 1 203 ? -14.891 -7.517 4.636 1.00 91.44 203 ILE A N 1
ATOM 1645 C CA . ILE A 1 203 ? -13.593 -6.825 4.533 1.00 91.44 203 ILE A CA 1
ATOM 1646 C C . ILE A 1 203 ? -12.628 -7.645 3.670 1.00 91.44 203 ILE A C 1
ATOM 1648 O O . ILE A 1 203 ? -11.885 -7.111 2.850 1.00 91.44 203 ILE A O 1
ATOM 1652 N N . VAL A 1 204 ? -12.642 -8.967 3.848 1.00 94.62 204 VAL A N 1
ATOM 1653 C CA . VAL A 1 204 ? -11.805 -9.887 3.069 1.00 94.62 204 VAL A CA 1
ATOM 1654 C C . VAL A 1 204 ? -12.262 -9.918 1.618 1.00 94.62 204 VAL A C 1
ATOM 1656 O O . VAL A 1 204 ? -11.430 -9.934 0.715 1.00 94.62 204 VAL A O 1
ATOM 1659 N N . ASP A 1 205 ? -13.572 -9.920 1.390 1.00 93.06 205 ASP A N 1
ATOM 1660 C CA . ASP A 1 205 ? -14.141 -9.949 0.046 1.00 93.06 205 ASP A CA 1
ATOM 1661 C C . ASP A 1 205 ? -13.860 -8.649 -0.719 1.00 93.06 205 ASP A C 1
ATOM 1663 O O . ASP A 1 205 ? -13.455 -8.707 -1.879 1.00 93.06 205 ASP A O 1
ATOM 1667 N N . GLU A 1 206 ? -13.922 -7.495 -0.054 1.00 93.62 206 GLU A N 1
ATOM 1668 C CA . GLU A 1 206 ? -13.484 -6.220 -0.628 1.00 93.62 206 GLU A CA 1
ATOM 1669 C C . GLU A 1 206 ? -11.996 -6.250 -1.018 1.00 93.62 206 GLU A C 1
ATOM 1671 O O . GLU A 1 206 ? -11.634 -5.886 -2.138 1.00 93.62 206 GLU A O 1
ATOM 1676 N N . LYS A 1 207 ? -11.115 -6.745 -0.135 1.00 94.44 207 LYS A N 1
ATOM 1677 C CA . LYS A 1 207 ? -9.677 -6.860 -0.440 1.00 94.44 207 LYS A CA 1
ATOM 1678 C C . LYS A 1 207 ? -9.401 -7.807 -1.607 1.00 94.44 207 LYS A C 1
ATOM 1680 O O . LYS A 1 207 ? -8.554 -7.502 -2.443 1.00 94.44 207 LYS A O 1
ATOM 1685 N N . LYS A 1 208 ? -10.133 -8.921 -1.708 1.00 95.06 208 LYS A N 1
ATOM 1686 C CA . LYS A 1 208 ? -10.056 -9.841 -2.857 1.00 95.06 208 LYS A CA 1
ATOM 1687 C C . LYS A 1 208 ? -10.441 -9.152 -4.160 1.00 95.06 208 LYS A C 1
ATOM 1689 O O . LYS A 1 208 ? -9.722 -9.308 -5.141 1.00 95.06 208 LYS A O 1
ATOM 1694 N N . MET A 1 209 ? -11.524 -8.372 -4.157 1.00 93.69 209 MET A N 1
ATOM 1695 C CA . MET A 1 209 ? -11.932 -7.589 -5.327 1.00 93.69 209 MET A CA 1
ATOM 1696 C C . MET A 1 209 ? -10.849 -6.582 -5.729 1.00 93.69 209 MET A C 1
ATOM 1698 O O . MET A 1 209 ? -10.507 -6.508 -6.906 1.00 93.69 209 MET A O 1
ATOM 1702 N N . LYS A 1 210 ? -10.253 -5.865 -4.763 1.00 93.62 210 LYS A N 1
ATOM 1703 C CA . LYS A 1 210 ? -9.137 -4.935 -5.019 1.00 93.62 210 LYS A CA 1
ATOM 1704 C C . LYS A 1 210 ? -7.902 -5.654 -5.591 1.00 93.62 210 LYS A C 1
ATOM 1706 O O . LYS A 1 210 ? -7.313 -5.166 -6.550 1.00 93.62 210 LYS A O 1
ATOM 1711 N N . SER A 1 211 ? -7.531 -6.826 -5.060 1.00 95.50 211 SER A N 1
ATOM 1712 C CA . SER A 1 211 ? -6.404 -7.625 -5.585 1.00 95.50 211 SER A CA 1
ATOM 1713 C C . SER A 1 211 ? -6.658 -8.093 -7.023 1.00 95.50 211 SER A C 1
ATOM 1715 O O . SER A 1 211 ? -5.770 -8.027 -7.874 1.00 95.50 211 SER A O 1
ATOM 1717 N N . GLU A 1 212 ? -7.886 -8.524 -7.322 1.00 95.19 212 GLU A N 1
ATOM 1718 C CA . GLU A 1 212 ? -8.269 -8.957 -8.666 1.00 95.19 212 GLU A CA 1
ATOM 1719 C C . GLU A 1 212 ? -8.277 -7.797 -9.671 1.00 95.19 212 GLU A C 1
ATOM 1721 O O . GLU A 1 212 ? -7.760 -7.955 -10.777 1.00 95.19 212 GLU A O 1
ATOM 1726 N N . ALA A 1 213 ? -8.776 -6.622 -9.273 1.00 93.00 213 ALA A N 1
ATOM 1727 C CA . ALA A 1 213 ? -8.710 -5.409 -10.086 1.00 93.00 213 ALA A CA 1
ATOM 1728 C C . ALA A 1 213 ? -7.256 -5.020 -10.406 1.00 93.00 213 ALA A C 1
ATOM 1730 O O . ALA A 1 213 ? -6.919 -4.832 -11.572 1.00 93.00 213 ALA A O 1
ATOM 1731 N N . ALA A 1 214 ? -6.368 -5.025 -9.404 1.00 94.12 214 ALA A N 1
ATOM 1732 C CA . ALA A 1 214 ? -4.946 -4.745 -9.611 1.00 94.12 214 ALA A CA 1
ATOM 1733 C C . ALA A 1 214 ? -4.286 -5.747 -10.578 1.00 94.12 214 ALA A C 1
ATOM 1735 O O . ALA A 1 214 ? -3.486 -5.362 -11.428 1.00 94.12 214 ALA A O 1
ATOM 1736 N N . LEU A 1 215 ? -4.630 -7.039 -10.495 1.00 95.69 215 LEU A N 1
ATOM 1737 C CA . LEU A 1 215 ? -4.137 -8.040 -11.448 1.00 95.69 215 LEU A CA 1
ATOM 1738 C C . LEU A 1 215 ? -4.649 -7.784 -12.874 1.00 95.69 215 LEU A C 1
ATOM 1740 O O . LEU A 1 215 ? -3.912 -8.009 -13.833 1.00 95.69 215 LEU A O 1
ATOM 1744 N N . MET A 1 216 ? -5.893 -7.332 -13.025 1.00 93.94 216 MET A N 1
ATOM 1745 C CA . MET A 1 216 ? -6.465 -6.988 -14.326 1.00 93.94 216 MET A CA 1
ATOM 1746 C C . MET A 1 216 ? -5.754 -5.782 -14.954 1.00 93.94 216 MET A C 1
ATOM 1748 O O . MET A 1 216 ? -5.396 -5.841 -16.127 1.00 93.94 216 MET A O 1
ATOM 1752 N N . GLU A 1 217 ? -5.467 -4.742 -14.170 1.00 92.50 217 GLU A N 1
ATOM 1753 C CA . GLU A 1 217 ? -4.699 -3.572 -14.621 1.00 92.50 217 GLU A CA 1
ATOM 1754 C C . GLU A 1 217 ? -3.268 -3.942 -15.029 1.00 92.50 217 GLU A C 1
ATOM 1756 O O . GLU A 1 217 ? -2.792 -3.525 -16.083 1.00 92.50 217 GLU A O 1
ATOM 1761 N N . ILE A 1 218 ? -2.600 -4.796 -14.245 1.00 93.56 218 ILE A N 1
ATOM 1762 C CA . ILE A 1 218 ? -1.274 -5.338 -14.581 1.00 93.56 218 ILE A CA 1
ATOM 1763 C C . ILE A 1 218 ? -1.300 -6.039 -15.943 1.00 93.56 218 ILE A C 1
ATOM 1765 O O . ILE A 1 218 ? -0.408 -5.834 -16.763 1.00 93.56 218 ILE A O 1
ATOM 1769 N N . ARG A 1 219 ? -2.315 -6.875 -16.188 1.00 94.31 219 ARG A N 1
ATOM 1770 C CA . ARG A 1 219 ? -2.469 -7.593 -17.460 1.00 94.31 219 ARG A CA 1
ATOM 1771 C C . ARG A 1 219 ? -2.685 -6.629 -18.618 1.00 94.31 219 ARG A C 1
ATOM 1773 O O . ARG A 1 219 ? -2.007 -6.762 -19.625 1.00 94.31 219 ARG A O 1
ATOM 1780 N N . GLN A 1 220 ? -3.545 -5.629 -18.440 1.00 91.00 220 GLN A N 1
ATOM 1781 C CA . GLN A 1 220 ? -3.798 -4.616 -19.459 1.00 91.00 220 GLN A CA 1
ATOM 1782 C C . GLN A 1 220 ? -2.530 -3.824 -19.811 1.00 91.00 220 GLN A C 1
ATOM 1784 O O . GLN A 1 220 ? -2.252 -3.615 -20.988 1.00 91.00 220 GLN A O 1
ATOM 1789 N N . ALA A 1 221 ? -1.736 -3.420 -18.814 1.00 90.75 221 ALA A N 1
ATOM 1790 C CA . ALA A 1 221 ? -0.468 -2.731 -19.051 1.00 90.75 221 ALA A CA 1
ATOM 1791 C C . ALA A 1 221 ? 0.513 -3.608 -19.850 1.00 90.75 221 ALA A C 1
ATOM 1793 O O . ALA A 1 221 ? 1.136 -3.147 -20.803 1.00 90.75 221 ALA A O 1
ATOM 1794 N N . LEU A 1 222 ? 0.604 -4.893 -19.502 1.00 91.31 222 LEU A N 1
ATOM 1795 C CA . LEU A 1 222 ? 1.446 -5.850 -20.214 1.00 91.31 222 LEU A CA 1
ATOM 1796 C C . LEU A 1 222 ? 0.954 -6.156 -21.634 1.00 91.31 222 LEU A C 1
ATOM 1798 O O . LEU A 1 222 ? 1.784 -6.317 -22.521 1.00 91.31 222 LEU A O 1
ATOM 1802 N N . ASP A 1 223 ? -0.358 -6.211 -21.867 1.00 90.00 223 ASP A N 1
ATOM 1803 C CA . ASP A 1 223 ? -0.933 -6.397 -23.205 1.00 90.00 223 ASP A CA 1
ATOM 1804 C C . ASP A 1 223 ? -0.571 -5.230 -24.134 1.00 90.00 223 ASP A C 1
ATOM 1806 O O . ASP A 1 223 ? -0.286 -5.434 -25.313 1.00 90.00 223 ASP A O 1
ATOM 1810 N N . VAL A 1 224 ? -0.521 -4.000 -23.608 1.00 86.62 224 VAL A N 1
ATOM 1811 C CA . VAL A 1 224 ? -0.057 -2.831 -24.372 1.00 86.62 224 VAL A CA 1
ATOM 1812 C C . VAL A 1 224 ? 1.420 -2.985 -24.744 1.00 86.62 224 VAL A C 1
ATOM 1814 O O . VAL A 1 224 ? 1.790 -2.696 -25.884 1.00 86.62 224 VAL A O 1
ATOM 1817 N N . TRP A 1 225 ? 2.248 -3.481 -23.820 1.00 86.06 225 TRP A N 1
ATOM 1818 C CA . TRP A 1 225 ? 3.690 -3.662 -24.030 1.00 86.06 225 TRP A CA 1
ATOM 1819 C C . TRP A 1 225 ? 4.054 -4.886 -24.870 1.00 86.06 225 TRP A C 1
ATOM 1821 O O . TRP A 1 225 ? 5.135 -4.910 -25.445 1.00 86.06 225 TRP A O 1
ATOM 1831 N N . GLY A 1 226 ? 3.193 -5.900 -24.934 1.00 82.19 226 GLY A N 1
ATOM 1832 C CA . GLY A 1 226 ? 3.426 -7.112 -25.720 1.00 82.19 226 GLY A CA 1
ATOM 1833 C C . GLY A 1 226 ? 3.250 -6.927 -27.230 1.00 82.19 226 GLY A C 1
ATOM 1834 O O . GLY A 1 226 ? 3.543 -7.849 -27.985 1.00 82.19 226 GLY A O 1
ATOM 1835 N N . ASN A 1 227 ? 2.781 -5.761 -27.687 1.00 80.12 227 ASN A N 1
ATOM 1836 C CA . ASN A 1 227 ? 2.689 -5.457 -29.115 1.00 80.12 227 ASN A CA 1
ATOM 1837 C C . ASN A 1 227 ? 4.090 -5.243 -29.719 1.00 80.12 227 ASN A C 1
ATOM 1839 O O . ASN A 1 227 ? 4.969 -4.694 -29.053 1.00 80.12 227 ASN A O 1
ATOM 1843 N N . GLU A 1 228 ? 4.277 -5.638 -30.986 1.00 64.75 228 GLU A N 1
ATOM 1844 C CA . GLU A 1 228 ? 5.572 -5.621 -31.703 1.00 64.75 228 GLU A CA 1
ATOM 1845 C C . GLU A 1 228 ? 6.244 -4.230 -31.749 1.00 64.75 228 GLU A C 1
ATOM 1847 O O . GLU A 1 228 ? 7.463 -4.134 -31.865 1.00 64.75 228 GLU A O 1
ATOM 1852 N N . ASP A 1 229 ? 5.474 -3.152 -31.567 1.00 75.94 229 ASP A N 1
ATOM 1853 C CA . ASP A 1 229 ? 5.938 -1.758 -31.639 1.00 75.94 229 ASP A CA 1
ATOM 1854 C C . ASP A 1 229 ? 6.360 -1.149 -30.283 1.00 75.94 229 ASP A C 1
ATOM 1856 O O . ASP A 1 229 ? 6.536 0.063 -30.161 1.00 75.94 229 ASP A O 1
ATOM 1860 N N . SER A 1 230 ? 6.504 -1.944 -29.224 1.00 73.94 230 SER A N 1
ATOM 1861 C CA . SER A 1 230 ? 6.778 -1.446 -27.860 1.00 73.94 230 SER A CA 1
ATOM 1862 C C . SER A 1 230 ? 8.195 -0.897 -27.641 1.00 73.94 230 SER A C 1
ATOM 1864 O O . SER A 1 230 ? 8.465 -0.258 -26.619 1.00 73.94 230 SER A O 1
ATOM 1866 N N . GLY A 1 231 ? 9.092 -1.077 -28.615 1.00 83.56 231 GLY A N 1
ATOM 1867 C CA . GLY A 1 231 ? 10.431 -0.487 -28.603 1.00 83.56 231 GLY A CA 1
ATOM 1868 C C . GLY A 1 231 ? 11.426 -1.180 -27.670 1.00 83.56 231 GLY A C 1
ATOM 1869 O O . GLY A 1 231 ? 12.441 -0.575 -27.330 1.00 83.56 231 GLY A O 1
ATOM 1870 N N . TRP A 1 232 ? 11.147 -2.420 -27.256 1.00 87.75 232 TRP A N 1
ATOM 1871 C CA . TRP A 1 232 ? 12.095 -3.242 -26.503 1.00 87.75 232 TRP A CA 1
ATOM 1872 C C . TRP A 1 232 ? 13.296 -3.633 -27.357 1.00 87.75 232 TRP A C 1
ATOM 1874 O O . TRP A 1 232 ? 13.173 -3.901 -28.552 1.00 87.75 232 TRP A O 1
ATOM 1884 N N . THR A 1 233 ? 14.465 -3.705 -26.728 1.00 89.38 233 THR A N 1
ATOM 1885 C CA . THR A 1 233 ? 15.651 -4.282 -27.366 1.00 89.38 233 THR A CA 1
ATOM 1886 C C . THR A 1 233 ? 15.581 -5.813 -27.380 1.00 89.38 233 THR A C 1
ATOM 1888 O O . THR A 1 233 ? 14.926 -6.422 -26.531 1.00 89.38 233 THR A O 1
ATOM 1891 N N . ASP A 1 234 ? 16.315 -6.452 -28.299 1.00 91.25 234 ASP A N 1
ATOM 1892 C CA . ASP A 1 234 ? 16.405 -7.922 -28.388 1.00 91.25 234 ASP A CA 1
ATOM 1893 C C . ASP A 1 234 ? 16.896 -8.572 -27.078 1.00 91.25 234 ASP A C 1
ATOM 1895 O O . ASP A 1 234 ? 16.585 -9.727 -26.789 1.00 91.25 234 ASP A O 1
ATOM 1899 N N . GLU A 1 235 ? 17.657 -7.831 -26.265 1.00 92.12 235 GLU A N 1
ATOM 1900 C CA . GLU A 1 235 ? 18.148 -8.281 -24.959 1.00 92.12 235 GLU A CA 1
ATOM 1901 C C . GLU A 1 235 ? 17.074 -8.202 -23.861 1.00 92.12 235 GLU A C 1
ATOM 1903 O O . GLU A 1 235 ? 17.067 -9.027 -22.946 1.00 92.12 235 GLU A O 1
ATOM 1908 N N . GLU A 1 236 ? 16.160 -7.230 -23.936 1.00 88.62 236 GLU A N 1
ATOM 1909 C CA . GLU A 1 236 ? 15.099 -6.999 -22.944 1.00 88.62 236 GLU A CA 1
ATOM 1910 C C . GLU A 1 236 ? 13.866 -7.873 -23.190 1.00 88.62 236 GLU A C 1
ATOM 1912 O O . GLU A 1 236 ? 13.209 -8.300 -22.234 1.00 88.62 236 GLU A O 1
ATOM 1917 N N . LEU A 1 237 ? 13.576 -8.176 -24.459 1.00 90.25 237 LEU A N 1
ATOM 1918 C CA . LEU A 1 237 ? 12.384 -8.910 -24.882 1.00 90.25 237 LEU A CA 1
ATOM 1919 C C . LEU A 1 237 ? 12.172 -10.235 -24.115 1.00 90.25 237 LEU A C 1
ATOM 1921 O O . LEU A 1 237 ? 11.070 -10.436 -23.594 1.00 90.25 237 LEU A O 1
ATOM 1925 N N . PRO A 1 238 ? 13.195 -11.096 -23.900 1.00 92.44 238 PRO A N 1
ATOM 1926 C CA . PRO A 1 238 ? 13.015 -12.341 -23.150 1.00 92.44 238 PRO A CA 1
ATOM 1927 C C . PRO A 1 238 ? 12.564 -12.126 -21.696 1.00 92.44 238 PRO A C 1
ATOM 1929 O O . PRO A 1 238 ? 11.839 -12.950 -21.131 1.00 92.44 238 PRO A O 1
ATOM 1932 N N . PHE A 1 239 ? 12.979 -11.021 -21.064 1.00 90.44 239 PHE A N 1
ATOM 1933 C CA . PHE A 1 239 ? 12.575 -10.699 -19.694 1.00 90.44 239 PHE A CA 1
ATOM 1934 C C . PHE A 1 239 ? 11.115 -10.256 -19.635 1.00 90.44 239 PHE A C 1
ATOM 1936 O O . PHE A 1 239 ? 10.382 -10.682 -18.738 1.00 90.44 239 PHE A O 1
ATOM 1943 N N . VAL A 1 240 ? 10.681 -9.436 -20.595 1.00 90.06 240 VAL A N 1
ATOM 1944 C CA . VAL A 1 240 ? 9.289 -8.979 -20.695 1.00 90.06 240 VAL A CA 1
ATOM 1945 C C . VAL A 1 240 ? 8.363 -10.162 -20.973 1.00 90.06 240 VAL A C 1
ATOM 1947 O O . VAL A 1 240 ? 7.352 -10.315 -20.288 1.00 90.06 240 VAL A O 1
ATOM 1950 N N . GLU A 1 241 ? 8.746 -11.063 -21.881 1.00 91.75 241 GLU A N 1
ATOM 1951 C CA . GLU A 1 241 ? 8.001 -12.293 -22.168 1.00 91.75 241 GLU A CA 1
ATOM 1952 C C . GLU A 1 241 ? 7.876 -13.210 -20.943 1.00 91.75 241 GLU A C 1
ATOM 1954 O O . GLU A 1 241 ? 6.811 -13.777 -20.689 1.00 91.75 241 GLU A O 1
ATOM 1959 N N . GLU A 1 242 ? 8.941 -13.366 -20.150 1.00 93.81 242 GLU A N 1
ATOM 1960 C CA . GLU A 1 242 ? 8.895 -14.144 -18.906 1.00 93.81 242 GLU A CA 1
ATOM 1961 C C . GLU A 1 242 ? 7.930 -13.520 -17.888 1.00 93.81 242 GLU A C 1
ATOM 1963 O O . GLU A 1 242 ? 7.126 -14.236 -17.280 1.00 93.81 242 GLU A O 1
ATOM 1968 N N . ILE A 1 243 ? 7.980 -12.196 -17.710 1.00 91.19 243 ILE A N 1
ATOM 1969 C CA . ILE A 1 243 ? 7.075 -11.459 -16.818 1.00 91.19 243 ILE A CA 1
ATOM 1970 C C . ILE A 1 243 ? 5.626 -11.623 -17.286 1.00 91.19 243 ILE A C 1
ATOM 1972 O O . ILE A 1 243 ? 4.764 -12.001 -16.484 1.00 91.19 243 ILE A O 1
ATOM 1976 N N . TYR A 1 244 ? 5.376 -11.413 -18.580 1.00 93.44 244 TYR A N 1
ATOM 1977 C CA . TYR A 1 244 ? 4.075 -11.591 -19.218 1.00 93.44 244 TYR A CA 1
ATOM 1978 C C . TYR A 1 244 ? 3.536 -13.000 -18.965 1.00 93.44 244 TYR A C 1
ATOM 1980 O O . TYR A 1 244 ? 2.449 -13.170 -18.410 1.00 93.44 244 TYR A O 1
ATOM 1988 N N . ARG A 1 245 ? 4.332 -14.032 -19.272 1.00 95.31 245 ARG A N 1
ATOM 1989 C CA . ARG A 1 245 ? 3.949 -15.438 -19.096 1.00 95.31 245 ARG A CA 1
ATOM 1990 C C . ARG A 1 245 ? 3.583 -15.750 -17.647 1.00 95.31 245 ARG A C 1
ATOM 1992 O O . ARG A 1 245 ? 2.557 -16.385 -17.395 1.00 95.31 245 ARG A O 1
ATOM 1999 N N . ARG A 1 246 ? 4.395 -15.297 -16.683 1.00 94.62 246 ARG A N 1
ATOM 2000 C CA . ARG A 1 246 ? 4.139 -15.519 -15.251 1.00 94.62 246 ARG A CA 1
ATOM 2001 C C . ARG A 1 246 ? 2.848 -14.852 -14.807 1.00 94.62 246 ARG A C 1
ATOM 2003 O O . ARG A 1 246 ? 2.032 -15.500 -14.157 1.00 94.62 246 ARG A O 1
ATOM 2010 N N . LEU A 1 247 ? 2.637 -13.591 -15.166 1.00 93.06 247 LEU A N 1
ATOM 2011 C CA . LEU A 1 247 ? 1.466 -12.835 -14.719 1.00 93.06 247 LEU A CA 1
ATOM 2012 C C . LEU A 1 247 ? 0.175 -13.314 -15.396 1.00 93.06 247 LEU A C 1
ATOM 2014 O O . LEU A 1 247 ? -0.855 -13.441 -14.728 1.00 93.06 247 LEU A O 1
ATOM 2018 N N . MET A 1 248 ? 0.237 -13.696 -16.673 1.00 93.12 248 MET A N 1
ATOM 2019 C CA . MET A 1 248 ? -0.901 -14.271 -17.397 1.00 93.12 248 MET A CA 1
ATOM 2020 C C . MET A 1 248 ? -1.279 -15.675 -16.915 1.00 93.12 248 MET A C 1
ATOM 2022 O O . MET A 1 248 ? -2.446 -16.061 -17.019 1.00 93.12 248 MET A O 1
ATOM 2026 N N . SER A 1 249 ? -0.338 -16.418 -16.323 1.00 95.31 249 SER A N 1
ATOM 2027 C CA . SER A 1 249 ? -0.617 -17.737 -15.739 1.00 95.31 249 SER A CA 1
ATOM 2028 C C . SER A 1 249 ? -1.467 -17.687 -14.460 1.00 95.31 249 SER A C 1
ATOM 2030 O O . SER A 1 249 ? -2.081 -18.689 -14.098 1.00 95.31 249 SER A O 1
ATOM 2032 N N . ILE A 1 250 ? -1.529 -16.536 -13.777 1.00 94.25 250 ILE A N 1
ATOM 2033 C CA . ILE A 1 250 ? -2.294 -16.371 -12.531 1.00 94.25 250 ILE A CA 1
ATOM 2034 C C . ILE A 1 250 ? -3.785 -16.254 -12.869 1.00 94.25 250 ILE A C 1
ATOM 2036 O O . ILE A 1 250 ? -4.169 -15.242 -13.446 1.00 94.25 250 ILE A O 1
ATOM 2040 N N . PRO A 1 251 ? -4.659 -17.207 -12.512 1.00 93.94 251 PRO A N 1
ATOM 2041 C CA . PRO A 1 251 ? -6.052 -17.186 -12.949 1.00 93.94 251 PRO A CA 1
ATOM 2042 C C . PRO A 1 251 ? -6.834 -15.986 -12.390 1.00 93.94 251 PRO A C 1
ATOM 2044 O O . PRO A 1 251 ? -6.810 -15.712 -11.188 1.00 93.94 251 PRO A O 1
ATOM 2047 N N . LEU A 1 252 ? -7.593 -15.311 -13.261 1.00 90.50 252 LEU A N 1
ATOM 2048 C CA . LEU A 1 252 ? -8.629 -14.366 -12.831 1.00 90.50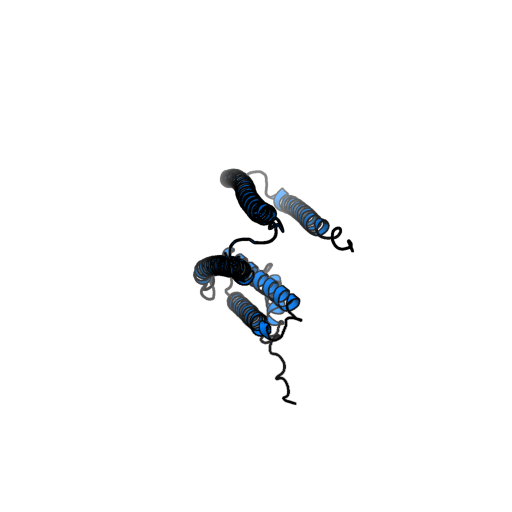 252 LEU A CA 1
ATOM 2049 C C . LEU A 1 252 ? -9.740 -15.138 -12.109 1.00 90.50 252 LEU A C 1
ATOM 2051 O O . LEU A 1 252 ? -10.083 -16.263 -12.477 1.00 90.50 252 LEU A O 1
ATOM 2055 N N . GLY A 1 253 ? -10.286 -14.558 -11.047 1.00 88.38 253 GLY A N 1
ATOM 2056 C CA . GLY A 1 253 ? -11.260 -15.222 -10.192 1.00 88.38 253 GLY A CA 1
ATOM 2057 C C . GLY A 1 253 ? -10.672 -16.286 -9.267 1.00 88.38 253 GLY A C 1
ATOM 2058 O O . GLY A 1 253 ? -11.437 -17.106 -8.762 1.00 88.38 253 GLY A O 1
ATOM 2059 N N . GLN A 1 254 ? -9.361 -16.274 -8.981 1.00 89.56 254 GLN A N 1
ATOM 2060 C CA . GLN A 1 254 ? -8.747 -17.186 -7.996 1.00 89.56 254 GLN A CA 1
ATOM 2061 C C . GLN A 1 254 ? -9.410 -17.127 -6.604 1.00 89.56 254 GLN A C 1
ATOM 2063 O O . GLN A 1 254 ? -9.297 -18.061 -5.812 1.00 89.56 254 GLN A O 1
ATOM 2068 N N . TYR A 1 255 ? -10.136 -16.041 -6.317 1.00 86.44 255 TYR A N 1
ATOM 2069 C CA . TYR A 1 255 ? -10.876 -15.839 -5.075 1.00 86.44 255 T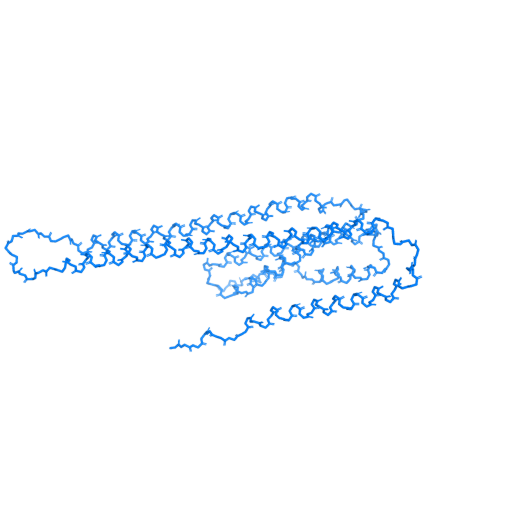YR A CA 1
ATOM 2070 C C . TYR A 1 255 ? -12.369 -16.159 -5.151 1.00 86.44 255 TYR A C 1
ATOM 2072 O O . TYR A 1 255 ? -13.044 -16.064 -4.118 1.00 86.44 255 TYR A O 1
ATOM 2080 N N . LYS A 1 256 ? -12.906 -16.545 -6.320 1.00 84.00 256 LYS A N 1
ATOM 2081 C CA . LYS A 1 256 ? -14.298 -16.999 -6.426 1.00 84.00 256 LYS A CA 1
ATOM 2082 C C . LYS A 1 256 ? -14.449 -18.243 -5.562 1.00 84.00 256 LYS A C 1
ATOM 2084 O O . LYS A 1 256 ? -13.980 -19.321 -5.919 1.00 84.00 256 LYS A O 1
ATOM 2089 N N . GLN A 1 257 ? -15.093 -18.092 -4.403 1.00 74.69 257 GLN A N 1
ATOM 2090 C CA . GLN A 1 257 ? -15.415 -19.253 -3.587 1.00 74.69 257 GLN A CA 1
ATOM 2091 C C . GLN A 1 257 ? -16.309 -20.179 -4.418 1.00 74.69 257 GLN A C 1
ATOM 2093 O O . GLN A 1 257 ? -17.249 -19.690 -5.055 1.00 74.69 257 GLN A O 1
ATOM 2098 N N . PRO A 1 258 ? -16.044 -21.499 -4.431 1.00 71.69 258 PRO A N 1
ATOM 2099 C CA . PRO A 1 258 ? -16.966 -22.434 -5.049 1.00 71.69 258 PRO A CA 1
ATOM 2100 C C . PRO A 1 258 ? -18.331 -22.201 -4.408 1.00 71.69 258 PRO A C 1
ATOM 2102 O O . PRO A 1 258 ? -18.420 -22.145 -3.178 1.00 71.69 258 PRO A O 1
ATOM 2105 N N . ALA A 1 259 ? -19.359 -21.996 -5.240 1.00 69.50 259 ALA A N 1
ATOM 2106 C CA . ALA A 1 259 ? -20.715 -21.720 -4.782 1.00 69.50 259 ALA A CA 1
ATOM 2107 C C . ALA A 1 259 ? -21.043 -22.687 -3.642 1.00 69.50 259 ALA A C 1
ATOM 2109 O O . ALA A 1 259 ? -21.022 -23.908 -3.838 1.00 69.50 259 ALA A O 1
ATOM 2110 N N . ARG A 1 260 ? -21.228 -22.147 -2.427 1.00 69.56 260 ARG A N 1
ATOM 2111 C CA . ARG A 1 260 ? -21.499 -22.967 -1.248 1.00 69.56 260 ARG A CA 1
ATOM 2112 C C . ARG A 1 260 ? -22.753 -23.760 -1.569 1.00 69.56 260 ARG A C 1
ATOM 2114 O O . ARG A 1 260 ? -23.824 -23.178 -1.699 1.00 69.56 260 ARG A O 1
ATOM 2121 N N . ARG A 1 261 ? -22.601 -25.072 -1.766 1.00 64.12 261 ARG A N 1
ATOM 2122 C CA . ARG A 1 261 ? -23.731 -25.969 -1.992 1.00 64.12 261 ARG A CA 1
ATOM 2123 C C . ARG A 1 261 ? -24.622 -25.846 -0.764 1.00 64.12 261 ARG A C 1
ATOM 2125 O O . ARG A 1 261 ? -24.206 -26.259 0.318 1.00 64.12 261 ARG A O 1
ATOM 2132 N N . SER A 1 262 ? -25.781 -25.216 -0.937 1.00 59.00 262 SER A N 1
ATOM 2133 C CA . SER A 1 262 ? -26.834 -25.131 0.066 1.00 59.00 262 SER A CA 1
ATOM 2134 C C . SER A 1 262 ? -27.101 -26.555 0.548 1.00 59.00 262 SER A C 1
ATOM 2136 O O . SER A 1 262 ? -27.487 -27.405 -0.256 1.00 59.00 262 SER A O 1
ATOM 2138 N N . ARG A 1 263 ? -26.775 -26.836 1.808 1.00 58.53 263 ARG A N 1
ATOM 2139 C CA . ARG A 1 263 ? -27.201 -28.061 2.484 1.00 58.53 263 ARG A CA 1
ATOM 2140 C C . ARG A 1 263 ? -28.514 -27.793 3.187 1.00 58.53 263 ARG A C 1
ATOM 2142 O O . ARG A 1 263 ? -28.644 -26.669 3.722 1.00 58.53 263 ARG A O 1
#

pLDDT: mean 80.22, std 13.67, range [41.53, 96.12]